Protein AF-0000000074027825 (afdb_homodimer)

Structure (mmCIF, N/CA/C/O backbone):
data_AF-0000000074027825-model_v1
#
loop_
_entity.id
_entity.type
_entity.pdbx_description
1 polymer 'Predicted permease'
#
loop_
_atom_site.group_PDB
_atom_site.id
_atom_site.type_symbol
_atom_site.label_atom_id
_atom_site.label_alt_id
_atom_site.label_comp_id
_atom_site.label_asym_id
_atom_site.label_entity_id
_atom_site.label_seq_id
_atom_site.pdbx_PDB_ins_code
_atom_site.Cartn_x
_atom_site.Cartn_y
_atom_site.Cartn_z
_atom_site.occupancy
_atom_site.B_iso_or_equiv
_atom_site.auth_seq_id
_atom_site.auth_comp_id
_atom_site.auth_asym_id
_atom_site.auth_atom_id
_atom_site.pdbx_PDB_model_num
ATOM 1 N N . MET A 1 1 ? -21.594 -26.938 -37.594 1 30.45 1 MET A N 1
ATOM 2 C CA . MET A 1 1 ? -21.156 -25.562 -37.438 1 30.45 1 MET A CA 1
ATOM 3 C C . MET A 1 1 ? -21.75 -24.938 -36.156 1 30.45 1 MET A C 1
ATOM 5 O O . MET A 1 1 ? -22.922 -24.562 -36.156 1 30.45 1 MET A O 1
ATOM 9 N N . LYS A 1 2 ? -21.562 -25.531 -35.031 1 37.97 2 LYS A N 1
ATOM 10 C CA . LYS A 1 2 ? -22.125 -25.109 -33.75 1 37.97 2 LYS A CA 1
ATOM 11 C C . LYS A 1 2 ? -21.75 -23.672 -33.438 1 37.97 2 LYS A C 1
ATOM 13 O O . LYS A 1 2 ? -20.578 -23.297 -33.5 1 37.97 2 LYS A O 1
ATOM 18 N N . ASN A 1 3 ? -22.656 -22.719 -33.719 1 33.12 3 ASN A N 1
ATOM 19 C CA . ASN A 1 3 ? -22.609 -21.281 -33.406 1 33.12 3 ASN A CA 1
ATOM 20 C C . ASN A 1 3 ? -22.188 -21.031 -31.969 1 33.12 3 ASN A C 1
ATOM 22 O O . ASN A 1 3 ? -22.875 -21.438 -31.031 1 33.12 3 ASN A O 1
ATOM 26 N N . PHE A 1 4 ? -20.922 -21.078 -31.656 1 35.31 4 PHE A N 1
ATOM 27 C CA . PHE A 1 4 ? -20.359 -20.578 -30.406 1 35.31 4 PHE A CA 1
ATOM 28 C C . PHE A 1 4 ? -20.875 -19.172 -30.109 1 35.31 4 PHE A C 1
ATOM 30 O O . PHE A 1 4 ? -20.312 -18.188 -30.609 1 35.31 4 PHE A O 1
ATOM 37 N N . SER A 1 5 ? -22.188 -18.969 -30.125 1 35.56 5 SER A N 1
ATOM 38 C CA . SER A 1 5 ? -22.688 -17.672 -29.688 1 35.56 5 SER A CA 1
ATOM 39 C C . SER A 1 5 ? -22.062 -17.25 -28.359 1 35.56 5 SER A C 1
ATOM 41 O O . SER A 1 5 ? -22.203 -17.969 -27.359 1 35.56 5 SER A O 1
ATOM 43 N N . ALA A 1 6 ? -20.938 -16.688 -28.391 1 43.72 6 ALA A N 1
ATOM 44 C CA . ALA A 1 6 ? -20.438 -15.969 -27.219 1 43.72 6 ALA A CA 1
ATOM 45 C C . ALA A 1 6 ? -21.578 -15.289 -26.453 1 43.72 6 ALA A C 1
ATOM 47 O O . ALA A 1 6 ? -22.234 -14.391 -26.984 1 43.72 6 ALA A O 1
ATOM 48 N N . LYS A 1 7 ? -22.266 -16 -25.688 1 43.69 7 LYS A N 1
ATOM 49 C CA . LYS A 1 7 ? -23.359 -15.438 -24.906 1 43.69 7 LYS A CA 1
ATOM 50 C C . LYS A 1 7 ? -22.938 -14.125 -24.25 1 43.69 7 LYS A C 1
ATOM 52 O O . LYS A 1 7 ? -21.922 -14.062 -23.547 1 43.69 7 LYS A O 1
ATOM 57 N N . ASN A 1 8 ? -23.25 -12.875 -24.75 1 43.72 8 ASN A N 1
ATOM 58 C CA . ASN A 1 8 ? -23.172 -11.547 -24.156 1 43.72 8 ASN A CA 1
ATOM 59 C C . ASN A 1 8 ? -23.484 -11.586 -22.656 1 43.72 8 ASN A C 1
ATOM 61 O O . ASN A 1 8 ? -24.516 -12.133 -22.25 1 43.72 8 ASN A O 1
ATOM 65 N N . PRO A 1 9 ? -22.484 -11.508 -21.891 1 47.97 9 PRO A N 1
ATOM 66 C CA . PRO A 1 9 ? -22.891 -11.523 -20.484 1 47.97 9 PRO A CA 1
ATOM 67 C C . PRO A 1 9 ? -24.172 -10.727 -20.219 1 47.97 9 PRO A C 1
ATOM 69 O O . PRO A 1 9 ? -24.391 -9.688 -20.859 1 47.97 9 PRO A O 1
ATOM 72 N N . SER A 1 10 ? -25.156 -11.305 -19.734 1 51.44 10 SER A N 1
ATOM 73 C CA . SER A 1 10 ? -26.406 -10.641 -19.391 1 51.44 10 SER A CA 1
ATOM 74 C C . SER A 1 10 ? -26.141 -9.375 -18.578 1 51.44 10 SER A C 1
ATOM 76 O O . SER A 1 10 ? -25.125 -9.273 -17.891 1 51.44 10 SER A O 1
ATOM 78 N N . MET A 1 11 ? -26.812 -8.234 -18.906 1 52.5 11 MET A N 1
ATOM 79 C CA . MET A 1 11 ? -26.781 -6.953 -18.219 1 52.5 11 MET A CA 1
ATOM 80 C C . MET A 1 11 ? -26.703 -7.156 -16.703 1 52.5 11 MET A C 1
ATOM 82 O O . MET A 1 11 ? -26 -6.414 -16 1 52.5 11 MET A O 1
ATOM 86 N N . LYS A 1 12 ? -27.391 -8.141 -16.219 1 55.06 12 LYS A N 1
ATOM 87 C CA . LYS A 1 12 ? -27.406 -8.453 -14.797 1 55.06 12 LYS A CA 1
ATOM 88 C C . LYS A 1 12 ? -26.016 -8.891 -14.32 1 55.06 12 LYS A C 1
ATOM 90 O O . LYS A 1 12 ? -25.578 -8.492 -13.234 1 55.06 12 LYS A O 1
ATOM 95 N N . THR A 1 13 ? -25.422 -9.68 -15.07 1 52.44 13 THR A N 1
ATOM 96 C CA . THR A 1 13 ? -24.078 -10.133 -14.711 1 52.44 13 THR A CA 1
ATOM 97 C C . THR A 1 13 ? -23.078 -8.984 -14.766 1 52.44 13 THR A C 1
ATOM 99 O O . THR A 1 13 ? -22.172 -8.891 -13.93 1 52.44 13 THR A O 1
ATOM 102 N N . LEU A 1 14 ? -23.234 -8.195 -15.773 1 51.75 14 LEU A N 1
ATOM 103 C CA . LEU A 1 14 ? -22.375 -7.023 -15.883 1 51.75 14 LEU A CA 1
ATOM 104 C C . LEU A 1 14 ? -22.594 -6.082 -14.703 1 51.75 14 LEU A C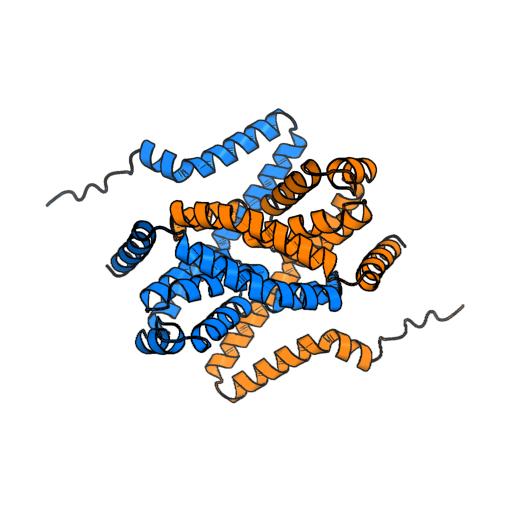 1
ATOM 106 O O . LEU A 1 14 ? -21.641 -5.539 -14.148 1 51.75 14 LEU A O 1
ATOM 110 N N . LEU A 1 15 ? -23.891 -5.887 -14.406 1 53.47 15 LEU A N 1
ATOM 111 C CA . LEU A 1 15 ? -24.234 -5.027 -13.273 1 53.47 15 LEU A CA 1
ATOM 112 C C . LEU A 1 15 ? -23.641 -5.582 -11.984 1 53.47 15 LEU A C 1
ATOM 114 O O . LEU A 1 15 ? -23.156 -4.82 -11.141 1 53.47 15 LEU A O 1
ATOM 118 N N . LYS A 1 16 ? -23.766 -6.789 -11.883 1 55.84 16 LYS A N 1
ATOM 119 C CA . LYS A 1 16 ? -23.172 -7.406 -10.695 1 55.84 16 LYS A CA 1
ATOM 120 C C . LYS A 1 16 ? -21.656 -7.258 -10.695 1 55.84 16 LYS A C 1
ATOM 122 O O . LYS A 1 16 ? -21.062 -7 -9.648 1 55.84 16 LYS A O 1
ATOM 127 N N . ARG A 1 17 ? -21.266 -7.422 -11.906 1 55.56 17 ARG A N 1
ATOM 128 C CA . ARG A 1 17 ? -19.812 -7.355 -12.031 1 55.56 17 ARG A CA 1
ATOM 129 C C . ARG A 1 17 ? -19.297 -5.941 -11.789 1 55.56 17 ARG A C 1
ATOM 131 O O . ARG A 1 17 ? -18.219 -5.754 -11.227 1 55.56 17 ARG A O 1
ATOM 138 N N . TYR A 1 18 ? -20.203 -4.992 -12.195 1 55.25 18 TYR A N 1
ATOM 139 C CA . TYR A 1 18 ? -19.766 -3.607 -12.117 1 55.25 18 TYR A CA 1
ATOM 140 C C . TYR A 1 18 ? -20.5 -2.854 -11.023 1 55.25 18 TYR A C 1
ATOM 142 O O . TYR A 1 18 ? -20.578 -1.622 -11.039 1 55.25 18 TYR A O 1
ATOM 150 N N . ARG A 1 19 ? -21.203 -3.6 -10.203 1 58.47 19 ARG A N 1
ATOM 151 C CA . ARG A 1 19 ? -22 -2.973 -9.156 1 58.47 19 ARG A CA 1
ATOM 152 C C . ARG A 1 19 ? -21.172 -1.961 -8.367 1 58.47 19 ARG A C 1
ATOM 154 O O . ARG A 1 19 ? -21.641 -0.858 -8.078 1 58.47 19 ARG A O 1
ATOM 161 N N . PHE A 1 20 ? -20.078 -2.381 -8.023 1 54.5 20 PHE A N 1
ATOM 162 C CA . PHE A 1 20 ? -19.234 -1.49 -7.23 1 54.5 20 PHE A CA 1
ATOM 163 C C . PHE A 1 20 ? -18.875 -0.243 -8.023 1 54.5 20 PHE A C 1
ATOM 165 O O . PHE A 1 20 ? -18.875 0.866 -7.488 1 54.5 20 PHE A O 1
ATOM 172 N N . PHE A 1 21 ? -18.562 -0.518 -9.258 1 58.16 21 PHE A N 1
ATOM 173 C CA . PHE A 1 21 ? -18.281 0.608 -10.133 1 58.16 21 PHE A CA 1
ATOM 174 C C . PHE A 1 21 ? -19.469 1.541 -10.227 1 58.16 21 PHE A C 1
ATOM 176 O O . PHE A 1 21 ? -19.328 2.762 -10.148 1 58.16 21 PHE A O 1
ATOM 183 N N . THR A 1 22 ? -20.578 0.906 -10.281 1 62.53 22 THR A N 1
ATOM 184 C CA . THR A 1 22 ? -21.797 1.69 -10.383 1 62.53 22 THR A CA 1
ATOM 185 C C . THR A 1 22 ? -22.031 2.494 -9.102 1 62.53 22 THR A C 1
ATOM 187 O O . THR A 1 22 ? -22.406 3.668 -9.164 1 62.53 22 THR A O 1
ATOM 190 N N . ILE A 1 23 ? -21.766 1.866 -7.992 1 63.19 23 ILE A N 1
ATOM 191 C CA . ILE A 1 23 ? -21.969 2.531 -6.711 1 63.19 23 ILE A CA 1
ATOM 192 C C . ILE A 1 23 ? -21.047 3.746 -6.605 1 63.19 23 ILE A C 1
ATOM 194 O O . ILE A 1 23 ? -21.469 4.82 -6.168 1 63.19 23 ILE A O 1
ATOM 198 N N . THR A 1 24 ? -19.797 3.557 -7.012 1 63.34 24 THR A N 1
ATOM 199 C CA . THR A 1 24 ? -18.844 4.664 -6.973 1 63.34 24 THR A CA 1
ATOM 200 C C . THR A 1 24 ? -19.312 5.801 -7.879 1 63.34 24 THR A C 1
ATOM 202 O O . THR A 1 24 ? -19.219 6.973 -7.508 1 63.34 24 THR A O 1
ATOM 205 N N . LEU A 1 25 ? -19.844 5.367 -8.953 1 66.62 25 LEU A N 1
ATOM 206 C CA . LEU A 1 25 ? -20.344 6.371 -9.891 1 66.62 25 LEU A CA 1
ATOM 207 C C . LEU A 1 25 ? -21.531 7.129 -9.297 1 66.62 25 LEU A C 1
ATOM 209 O O . LEU A 1 25 ? -21.625 8.352 -9.438 1 66.62 25 LEU A O 1
ATOM 213 N N . VAL A 1 26 ? -22.359 6.398 -8.602 1 70.31 26 VAL A N 1
ATOM 214 C CA . VAL A 1 26 ? -23.516 7.012 -7.969 1 70.31 26 VAL A CA 1
ATOM 215 C C . VAL A 1 26 ? -23.062 7.945 -6.848 1 70.31 26 VAL A C 1
ATOM 217 O O . VAL A 1 26 ? -23.562 9.07 -6.727 1 70.31 26 VAL A O 1
ATOM 220 N N . ALA A 1 27 ? -22.188 7.461 -6.051 1 69.44 27 ALA A N 1
ATOM 221 C CA . ALA A 1 27 ? -21.688 8.281 -4.957 1 69.44 27 ALA A CA 1
ATOM 222 C C . ALA A 1 27 ? -21.031 9.555 -5.48 1 69.44 27 ALA A C 1
ATOM 224 O O . ALA A 1 27 ? -21.234 10.633 -4.922 1 69.44 27 ALA A O 1
ATOM 225 N N . LEU A 1 28 ? -20.312 9.391 -6.547 1 70.62 28 LEU A N 1
ATOM 226 C CA . LEU A 1 28 ? -19.703 10.547 -7.184 1 70.62 28 LEU A CA 1
ATOM 227 C C . LEU A 1 28 ? -20.781 11.5 -7.711 1 70.62 28 LEU A C 1
ATOM 229 O O . LEU A 1 28 ? -20.625 12.727 -7.605 1 70.62 28 LEU A O 1
ATOM 233 N N . GLY A 1 29 ? -21.734 10.922 -8.281 1 73 29 GLY A N 1
ATOM 234 C CA . GLY A 1 29 ? -22.844 11.727 -8.75 1 73 29 GLY A CA 1
ATOM 235 C C . GLY A 1 29 ? -23.531 12.508 -7.645 1 73 29 GLY A C 1
ATOM 236 O O . GLY A 1 29 ? -23.812 13.695 -7.789 1 73 29 GLY A O 1
ATOM 237 N N . ILE A 1 30 ? -23.766 11.859 -6.551 1 73.69 30 ILE A N 1
ATOM 238 C CA . ILE A 1 30 ? -24.406 12.492 -5.398 1 73.69 30 ILE A CA 1
ATOM 239 C C . ILE A 1 30 ? -23.516 13.617 -4.871 1 73.69 30 ILE A C 1
ATOM 241 O O . ILE A 1 30 ? -24 14.719 -4.594 1 73.69 30 ILE A O 1
ATOM 245 N N . LEU A 1 31 ? -22.281 13.344 -4.762 1 67.12 31 LEU A N 1
ATOM 246 C CA . LEU A 1 31 ? -21.344 14.344 -4.277 1 67.12 31 LEU A CA 1
ATOM 247 C C . LEU A 1 31 ? -21.328 15.562 -5.195 1 67.12 31 LEU A C 1
ATOM 249 O O . LEU A 1 31 ? -21.281 16.703 -4.723 1 67.12 31 LEU A O 1
ATOM 253 N N . THR A 1 32 ? -21.375 15.266 -6.426 1 72.12 32 THR A N 1
ATOM 254 C CA . THR A 1 32 ? -21.359 16.344 -7.402 1 72.12 32 THR A CA 1
ATOM 255 C C . THR A 1 32 ? -22.656 17.156 -7.332 1 72.12 32 THR A C 1
ATOM 257 O O . THR A 1 32 ? -22.625 18.375 -7.5 1 72.12 32 THR A O 1
ATOM 260 N N . ALA A 1 33 ? -23.719 16.453 -7.023 1 75.81 33 ALA A N 1
ATOM 261 C CA . ALA A 1 33 ? -25 17.125 -6.914 1 75.81 33 ALA A CA 1
ATOM 262 C C . ALA A 1 33 ? -25.047 18.016 -5.668 1 75.81 33 ALA A C 1
ATOM 264 O O . ALA A 1 33 ? -25.688 19.062 -5.672 1 75.81 33 ALA A O 1
ATOM 265 N N . ILE A 1 34 ? -24.469 17.656 -4.652 1 73.88 34 ILE A N 1
ATOM 266 C CA . ILE A 1 34 ? -24.484 18.391 -3.391 1 73.88 34 ILE A CA 1
ATOM 267 C C . ILE A 1 34 ? -23.469 19.531 -3.449 1 73.88 34 ILE A C 1
ATOM 269 O O . ILE A 1 34 ? -23.766 20.656 -3.068 1 73.88 34 ILE A O 1
ATOM 273 N N . ASP A 1 35 ? -22.203 19.203 -3.883 1 74.94 35 ASP A N 1
ATOM 274 C CA . ASP A 1 35 ? -21.125 20.172 -4.035 1 74.94 35 ASP A CA 1
ATOM 275 C C . ASP A 1 35 ? -20.391 19.969 -5.363 1 74.94 35 ASP A C 1
ATOM 277 O O . ASP A 1 35 ? -19.547 19.078 -5.484 1 74.94 35 ASP A O 1
ATOM 281 N N . GLN A 1 36 ? -20.766 20.797 -6.297 1 80.06 36 GLN A N 1
ATOM 282 C CA . GLN A 1 36 ? -20.281 20.641 -7.66 1 80.06 36 GLN A CA 1
ATOM 283 C C . GLN A 1 36 ? -18.75 20.734 -7.703 1 80.06 36 GLN A C 1
ATOM 285 O O . GLN A 1 36 ? -18.109 19.984 -8.438 1 80.06 36 GLN A O 1
ATOM 290 N N . LYS A 1 37 ? -18.297 21.609 -6.957 1 75.56 37 LYS A N 1
ATOM 291 C CA . LYS A 1 37 ? -16.844 21.781 -6.957 1 75.56 37 LYS A CA 1
ATOM 292 C C . LYS A 1 37 ? -16.156 20.547 -6.402 1 75.56 37 LYS A C 1
ATOM 294 O O . LYS A 1 37 ? -15.219 20.031 -7.02 1 75.56 37 LYS A O 1
ATOM 299 N N . LEU A 1 38 ? -16.656 20.047 -5.312 1 69.06 38 LEU A N 1
ATOM 300 C CA . LEU A 1 38 ? -16.109 18.844 -4.703 1 69.06 38 LEU A CA 1
ATOM 301 C C . LEU A 1 38 ? -16.297 17.625 -5.609 1 69.06 38 LEU A C 1
ATOM 303 O O . LEU A 1 38 ? -15.414 16.766 -5.695 1 69.06 38 LEU A O 1
ATOM 307 N N . GLY A 1 39 ? -17.359 17.625 -6.219 1 69.5 39 GLY A N 1
ATOM 308 C CA . GLY A 1 39 ? -17.656 16.531 -7.129 1 69.5 39 GLY A CA 1
ATOM 309 C C . GLY A 1 39 ? -16.719 16.469 -8.312 1 69.5 39 GLY A C 1
ATOM 310 O O . GLY A 1 39 ? -16.219 15.383 -8.656 1 69.5 39 GLY A O 1
ATOM 311 N N . ILE A 1 40 ? -16.484 17.547 -8.898 1 74.25 40 ILE A N 1
ATOM 312 C CA . ILE A 1 40 ? -15.625 17.609 -10.07 1 74.25 40 ILE A CA 1
ATOM 313 C C . ILE A 1 40 ? -14.203 17.203 -9.688 1 74.25 40 ILE A C 1
ATOM 315 O O . ILE A 1 40 ? -13.539 16.484 -10.43 1 74.25 40 ILE A O 1
ATOM 319 N N . GLU A 1 41 ? -13.867 17.594 -8.562 1 71.94 41 GLU A N 1
ATOM 320 C CA . GLU A 1 41 ? -12.547 17.203 -8.07 1 71.94 41 GLU A CA 1
ATOM 321 C C . GLU A 1 41 ? -12.461 15.703 -7.828 1 71.94 41 GLU A C 1
ATOM 323 O O . GLU A 1 41 ? -11.453 15.07 -8.164 1 71.94 41 GLU A O 1
ATOM 328 N N . ALA A 1 42 ? -13.531 15.234 -7.254 1 71.06 42 ALA A N 1
ATOM 329 C CA . ALA A 1 42 ? -13.586 13.797 -6.98 1 71.06 42 ALA A CA 1
ATOM 330 C C . ALA A 1 42 ? -13.562 12.992 -8.281 1 71.06 42 ALA A C 1
ATOM 332 O O . ALA A 1 42 ? -12.883 11.969 -8.367 1 71.06 42 ALA A O 1
ATOM 333 N N . ILE A 1 43 ? -14.219 13.461 -9.25 1 72.5 43 ILE A N 1
ATOM 334 C CA . ILE A 1 43 ? -14.242 12.82 -10.562 1 72.5 43 ILE A CA 1
ATOM 335 C C . ILE A 1 43 ? -12.844 12.844 -11.172 1 72.5 43 ILE A C 1
ATOM 337 O O . ILE A 1 43 ? -12.406 11.867 -11.789 1 72.5 43 ILE A O 1
ATOM 341 N N . GLY A 1 44 ? -12.195 13.883 -11.008 1 72 44 GLY A N 1
ATOM 342 C CA . GLY A 1 44 ? -10.828 13.992 -11.492 1 72 44 GLY A CA 1
ATOM 343 C C . GLY A 1 44 ? -9.891 13 -10.844 1 72 44 GLY A C 1
ATOM 344 O O . GLY A 1 44 ? -9.078 12.367 -11.523 1 72 44 GLY A O 1
ATOM 345 N N . VAL A 1 45 ? -10.117 12.805 -9.594 1 68.56 45 VAL A N 1
ATOM 346 C CA . VAL A 1 45 ? -9.281 11.875 -8.844 1 68.56 45 VAL A CA 1
ATOM 347 C C . VAL A 1 45 ? -9.555 10.445 -9.305 1 68.56 45 VAL A C 1
ATOM 349 O O . VAL A 1 45 ? -8.617 9.672 -9.547 1 68.56 45 VAL A O 1
ATOM 352 N N . VAL A 1 46 ? -10.797 10.188 -9.422 1 69.12 46 VAL A N 1
ATOM 353 C CA . VAL A 1 46 ? -11.188 8.859 -9.875 1 69.12 46 VAL A CA 1
ATOM 354 C C . VAL A 1 46 ? -10.68 8.617 -11.297 1 69.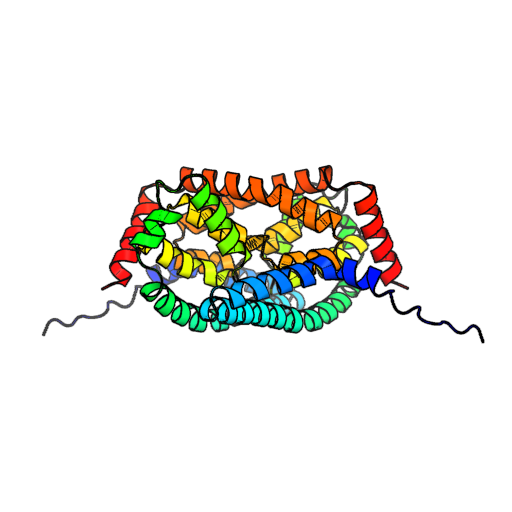12 46 VAL A C 1
ATOM 356 O O . VAL A 1 46 ? -10.148 7.551 -11.594 1 69.12 46 VAL A O 1
ATOM 359 N N . GLY A 1 47 ? -10.852 9.578 -12.086 1 70.81 47 GLY A N 1
ATOM 360 C CA . GLY A 1 47 ? -10.367 9.484 -13.453 1 70.81 47 GLY A CA 1
ATOM 361 C C . GLY A 1 47 ? -8.867 9.273 -13.539 1 70.81 47 GLY A C 1
ATOM 362 O O . GLY A 1 47 ? -8.391 8.445 -14.328 1 70.81 47 GLY A O 1
ATOM 363 N N . PHE A 1 48 ? -8.188 10.023 -12.758 1 71.31 48 PHE A N 1
ATOM 364 C CA . PHE A 1 48 ? -6.734 9.883 -12.711 1 71.31 48 PHE A CA 1
ATOM 365 C C . PHE A 1 48 ? -6.344 8.477 -12.266 1 71.31 48 PHE A C 1
ATOM 367 O O . PHE A 1 48 ? -5.449 7.863 -12.852 1 71.31 48 PHE A O 1
ATOM 374 N N . SER A 1 49 ? -7.023 7.98 -11.25 1 71.44 49 SER A N 1
ATOM 375 C CA . SER A 1 49 ? -6.715 6.648 -10.742 1 71.44 49 SER A CA 1
ATOM 376 C C . SER A 1 49 ? -6.996 5.574 -11.789 1 71.44 49 SER A C 1
ATOM 378 O O . SER A 1 49 ? -6.227 4.621 -11.93 1 71.44 49 SER A O 1
ATOM 380 N N . PHE A 1 50 ? -7.996 5.793 -12.523 1 72.94 50 PHE A N 1
ATOM 381 C CA . PHE A 1 50 ? -8.336 4.828 -13.57 1 72.94 50 PHE A CA 1
ATOM 382 C C . PHE A 1 50 ? -7.316 4.871 -14.695 1 72.94 50 PHE A C 1
ATOM 384 O O . PHE A 1 50 ? -6.953 3.83 -15.25 1 72.94 50 PHE A O 1
ATOM 391 N N . ARG A 1 51 ? -6.965 6.051 -14.953 1 68.94 51 ARG A N 1
ATOM 392 C CA . ARG A 1 51 ? -5.945 6.191 -15.984 1 68.94 51 ARG A CA 1
ATOM 393 C C . ARG A 1 51 ? -4.637 5.531 -15.555 1 68.94 51 ARG A C 1
ATOM 395 O O . ARG A 1 51 ? -3.979 4.867 -16.359 1 68.94 51 ARG A O 1
ATOM 402 N N . GLU A 1 52 ? -4.336 5.703 -14.328 1 68.88 52 GLU A N 1
ATOM 403 C CA . GLU A 1 52 ? -3.152 5.047 -13.773 1 68.88 52 GLU A CA 1
ATOM 404 C C . GLU A 1 52 ? -3.256 3.531 -13.898 1 68.88 52 GLU A C 1
ATOM 406 O O . GLU A 1 52 ? -2.295 2.867 -14.289 1 68.88 52 GLU A O 1
ATOM 411 N N . MET A 1 53 ? -4.379 3.037 -13.594 1 71.44 53 MET A N 1
ATOM 412 C CA . MET A 1 53 ? -4.613 1.598 -13.68 1 71.44 53 MET A CA 1
ATOM 413 C C . MET A 1 53 ? -4.5 1.112 -15.117 1 71.44 53 MET A C 1
ATOM 415 O O . MET A 1 53 ? -3.818 0.123 -15.391 1 71.44 53 MET A O 1
ATOM 419 N N . ALA A 1 54 ? -5.113 1.805 -15.969 1 71 54 ALA A N 1
ATOM 420 C CA . ALA A 1 54 ? -5.16 1.409 -17.375 1 71 54 ALA A CA 1
ATOM 421 C C . ALA A 1 54 ? -3.764 1.407 -17.984 1 71 54 ALA A C 1
ATOM 423 O O . ALA A 1 54 ? -3.447 0.556 -18.828 1 71 54 ALA A O 1
ATOM 424 N N . MET A 1 55 ? -2.984 2.365 -17.578 1 66.81 55 MET A N 1
ATOM 425 C CA . MET A 1 55 ? -1.652 2.496 -18.156 1 66.81 55 MET A CA 1
ATOM 426 C C . MET A 1 55 ? -0.711 1.429 -17.609 1 66.81 55 MET A C 1
ATOM 428 O O . MET A 1 55 ? 0.261 1.054 -18.266 1 66.81 55 MET A O 1
ATOM 432 N N . VAL A 1 56 ? -1.017 0.975 -16.5 1 67.62 56 VAL A N 1
ATOM 433 C CA . VAL A 1 56 ? -0.125 0.028 -15.844 1 67.62 56 VAL A CA 1
ATOM 434 C C . VAL A 1 56 ? -0.481 -1.396 -16.266 1 67.62 56 VAL A C 1
ATOM 436 O O . VAL A 1 56 ? 0.394 -2.26 -16.344 1 67.62 56 VAL A O 1
ATOM 439 N N . ILE A 1 57 ? -1.704 -1.677 -16.641 1 67.44 57 ILE A N 1
ATOM 440 C CA . ILE A 1 57 ? -2.221 -3.025 -16.844 1 67.44 57 ILE A CA 1
ATOM 441 C C . ILE A 1 57 ? -1.547 -3.654 -18.062 1 67.44 57 ILE A C 1
ATOM 443 O O . ILE A 1 57 ? -1.037 -4.773 -17.984 1 67.44 57 ILE A O 1
ATOM 447 N N . PRO A 1 58 ? -1.393 -2.943 -19.125 1 66.69 58 PRO A N 1
ATOM 448 C CA . PRO A 1 58 ? -0.796 -3.592 -20.297 1 66.69 58 PRO A CA 1
ATOM 449 C C . PRO A 1 58 ? 0.648 -4.023 -20.062 1 66.69 58 PRO A C 1
ATOM 451 O O . PRO A 1 58 ? 0.999 -5.18 -20.312 1 66.69 58 PRO A O 1
ATOM 454 N N . PRO A 1 59 ? 1.528 -3.176 -19.609 1 67.62 59 PRO A N 1
ATOM 455 C CA . PRO A 1 59 ? 2.895 -3.623 -19.328 1 67.62 59 PRO A CA 1
ATOM 456 C C . PRO A 1 59 ? 2.941 -4.781 -18.328 1 67.62 59 PRO A C 1
ATOM 458 O O . PRO A 1 59 ? 3.805 -5.656 -18.438 1 67.62 59 PRO A O 1
ATOM 461 N N . VAL A 1 60 ? 2.062 -4.801 -17.438 1 66.62 60 VAL A N 1
ATOM 462 C CA . VAL A 1 60 ? 2.014 -5.844 -16.422 1 66.62 60 VAL A CA 1
ATOM 463 C C . VAL A 1 60 ? 1.684 -7.184 -17.062 1 66.62 60 VAL A C 1
ATOM 465 O O . VAL A 1 60 ? 2.271 -8.211 -16.719 1 66.62 60 VAL A O 1
ATOM 468 N N . PHE A 1 61 ? 0.848 -7.105 -18.016 1 67.19 61 PHE A N 1
ATOM 469 C CA . PHE A 1 61 ? 0.456 -8.352 -18.656 1 67.19 61 PHE A CA 1
ATOM 470 C C . PHE A 1 61 ? 1.595 -8.906 -19.5 1 67.19 61 PHE A C 1
ATOM 472 O O . PHE A 1 61 ? 1.773 -10.125 -19.594 1 67.19 61 PHE A O 1
ATOM 479 N N . ILE A 1 62 ? 2.297 -8.008 -20.094 1 68.75 62 ILE A N 1
ATOM 480 C CA . ILE A 1 62 ? 3.473 -8.445 -20.844 1 68.75 62 ILE A CA 1
ATOM 481 C C . ILE A 1 62 ? 4.473 -9.094 -19.875 1 68.75 62 ILE A C 1
ATOM 483 O O . ILE A 1 62 ? 5.023 -10.156 -20.172 1 68.75 62 ILE A O 1
ATOM 487 N N . LEU A 1 63 ? 4.629 -8.562 -18.75 1 68.69 63 LEU A N 1
ATOM 488 C CA . LEU A 1 63 ? 5.543 -9.078 -17.75 1 68.69 63 LEU A CA 1
ATOM 489 C C . LEU A 1 63 ? 5.055 -10.422 -17.203 1 68.69 63 LEU A C 1
ATOM 491 O O . LEU A 1 63 ? 5.863 -11.312 -16.938 1 68.69 63 LEU A O 1
ATOM 495 N N . LEU A 1 64 ? 3.777 -10.531 -17.234 1 69.62 64 LEU A N 1
ATOM 496 C CA . LEU A 1 64 ? 3.207 -11.789 -16.766 1 69.62 64 LEU A CA 1
ATOM 497 C C . LEU A 1 64 ? 3.592 -12.945 -17.688 1 69.62 64 LEU A C 1
ATOM 499 O O . LEU A 1 64 ? 3.908 -14.039 -17.219 1 69.62 64 LEU A O 1
ATOM 503 N N . GLY A 1 65 ? 3.455 -12.586 -18.938 1 68 65 GLY A N 1
ATOM 504 C CA . GLY A 1 65 ? 3.867 -13.602 -19.891 1 68 65 GLY A CA 1
ATOM 505 C C . GLY A 1 65 ? 5.316 -14.023 -19.719 1 68 65 GLY A C 1
ATOM 506 O O . GLY A 1 65 ? 5.625 -15.219 -19.719 1 68 65 GLY A O 1
ATOM 507 N N . LEU A 1 66 ? 6.098 -13.094 -19.469 1 71.69 66 LEU A N 1
ATOM 508 C CA . LEU A 1 66 ? 7.52 -13.352 -19.281 1 71.69 66 LEU A CA 1
ATOM 509 C C . LEU A 1 66 ? 7.781 -14.094 -17.984 1 71.69 66 LEU A C 1
ATOM 511 O O . LEU A 1 66 ? 8.594 -15.023 -17.938 1 71.69 66 LEU A O 1
ATOM 515 N N . LEU A 1 67 ? 7.105 -13.75 -16.953 1 77.62 67 LEU A N 1
ATOM 516 C CA . LEU A 1 67 ? 7.262 -14.406 -15.664 1 77.62 67 LEU A CA 1
ATOM 517 C C . LEU A 1 67 ? 6.84 -15.875 -15.742 1 77.62 67 LEU A C 1
ATOM 519 O O . LEU A 1 67 ? 7.504 -16.734 -15.172 1 77.62 67 LEU A O 1
ATOM 523 N N . ASP A 1 68 ? 5.816 -16.062 -16.516 1 79.62 68 ASP A N 1
ATOM 524 C CA . ASP A 1 68 ? 5.293 -17.406 -16.641 1 79.62 68 ASP A CA 1
ATOM 525 C C . ASP A 1 68 ? 6.32 -18.344 -17.281 1 79.62 68 ASP A C 1
ATOM 527 O O . ASP A 1 68 ? 6.469 -19.5 -16.859 1 79.62 68 ASP A O 1
ATOM 531 N N . VAL A 1 69 ? 7.051 -17.781 -18.141 1 76.56 69 VAL A N 1
ATOM 532 C CA . VAL A 1 69 ? 8.023 -18.578 -18.875 1 76.56 69 VAL A CA 1
ATOM 533 C C . VAL A 1 69 ? 9.344 -18.625 -18.109 1 76.56 69 VAL A C 1
ATOM 535 O O . VAL A 1 69 ? 10.023 -19.656 -18.094 1 76.56 69 VAL A O 1
ATOM 538 N N . TRP A 1 70 ? 9.672 -17.562 -17.422 1 80 70 TRP A N 1
ATOM 539 C CA . TRP A 1 70 ? 11 -17.406 -16.844 1 80 70 TRP A CA 1
ATOM 540 C C . TRP A 1 70 ? 11.086 -18.094 -15.484 1 80 70 TRP A C 1
ATOM 542 O O . TRP A 1 70 ? 12.172 -18.422 -15.016 1 80 70 TRP A O 1
ATOM 552 N N . VAL A 1 71 ? 9.938 -18.312 -14.844 1 85.06 71 VAL A N 1
ATOM 553 C CA . VAL A 1 71 ? 9.953 -18.922 -13.516 1 85.06 71 VAL A CA 1
ATOM 554 C C . VAL A 1 71 ? 9.492 -20.375 -13.602 1 85.06 71 VAL A C 1
ATOM 556 O O . VAL A 1 71 ? 8.297 -20.641 -13.758 1 85.06 71 VAL A O 1
ATOM 559 N N . PRO A 1 72 ? 10.445 -21.219 -13.484 1 90.31 72 PRO A N 1
ATOM 560 C CA . PRO A 1 72 ? 10.047 -22.641 -13.508 1 90.31 72 PRO A CA 1
ATOM 561 C C . PRO A 1 72 ? 9.227 -23.031 -12.289 1 90.31 72 PRO A C 1
ATOM 563 O O . PRO A 1 72 ? 9.5 -22.578 -11.18 1 90.31 72 PRO A O 1
ATOM 566 N N . LYS A 1 73 ? 8.312 -23.906 -12.523 1 93.12 73 LYS A N 1
ATOM 567 C CA . LYS A 1 73 ? 7.445 -24.406 -11.461 1 93.12 73 LYS A CA 1
ATOM 568 C C . LYS A 1 73 ? 8.258 -25.062 -10.344 1 93.12 73 LYS A C 1
ATOM 570 O O . LYS A 1 73 ? 7.98 -24.844 -9.156 1 93.12 73 LYS A O 1
ATOM 575 N N . GLU A 1 74 ? 9.273 -25.766 -10.695 1 95.06 74 GLU A N 1
ATOM 576 C CA . GLU A 1 74 ? 10.102 -26.469 -9.711 1 95.06 74 GLU A CA 1
ATOM 577 C C . GLU A 1 74 ? 10.781 -25.484 -8.758 1 95.06 74 GLU A C 1
ATOM 579 O O . GLU A 1 74 ? 10.852 -25.734 -7.555 1 95.06 74 GLU A O 1
ATOM 584 N N . THR A 1 75 ? 11.242 -24.438 -9.289 1 93.5 75 THR A N 1
ATOM 585 C CA . THR A 1 75 ? 11.906 -23.406 -8.492 1 93.5 75 THR A CA 1
ATOM 586 C C . THR A 1 75 ? 10.914 -22.75 -7.535 1 93.5 75 THR A C 1
ATOM 588 O O . THR A 1 75 ? 11.219 -22.562 -6.355 1 93.5 75 THR A O 1
ATOM 591 N N . MET A 1 7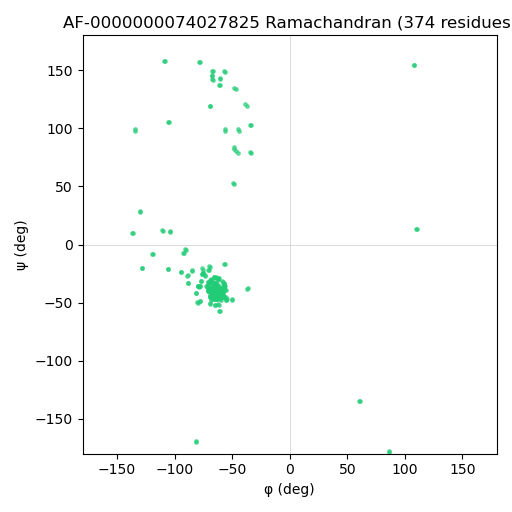6 ? 9.727 -22.438 -8.008 1 94.81 76 MET A N 1
ATOM 592 C CA . MET A 1 76 ? 8.695 -21.797 -7.188 1 94.81 76 MET A CA 1
ATOM 593 C C . MET A 1 76 ? 8.258 -22.719 -6.055 1 94.81 76 MET A C 1
ATOM 595 O O . MET A 1 76 ? 8.188 -22.297 -4.898 1 94.81 76 MET A O 1
ATOM 599 N N . VAL A 1 77 ? 8.102 -23.953 -6.379 1 95 77 VAL A N 1
ATOM 600 C CA . VAL A 1 77 ? 7.664 -24.922 -5.375 1 95 77 VAL A CA 1
ATOM 601 C C . VAL A 1 77 ? 8.75 -25.094 -4.312 1 95 77 VAL A C 1
ATOM 603 O O . VAL A 1 77 ? 8.445 -25.172 -3.119 1 95 77 VAL A O 1
ATOM 606 N N . ARG A 1 78 ? 9.977 -25.062 -4.746 1 95.81 78 ARG A N 1
ATOM 607 C CA . ARG A 1 78 ? 11.094 -25.266 -3.838 1 95.81 78 ARG A CA 1
ATOM 608 C C . ARG A 1 78 ? 11.266 -24.094 -2.889 1 95.81 78 ARG A C 1
ATOM 610 O O . ARG A 1 78 ? 11.469 -24.281 -1.687 1 95.81 78 ARG A O 1
ATOM 617 N N . TYR A 1 79 ? 11.086 -22.875 -3.365 1 95.94 79 TYR A N 1
ATOM 618 C CA . TYR A 1 79 ? 11.516 -21.703 -2.6 1 95.94 79 TYR A CA 1
ATOM 619 C C . TYR A 1 79 ? 10.32 -20.984 -1.987 1 95.94 79 TYR A C 1
ATOM 621 O O . TYR A 1 79 ? 10.461 -20.266 -0.999 1 95.94 79 TYR A O 1
ATOM 629 N N . MET A 1 80 ? 9.125 -21.219 -2.572 1 97.25 80 MET A N 1
ATOM 630 C CA . MET A 1 80 ? 7.969 -20.469 -2.074 1 97.25 80 MET A CA 1
ATOM 631 C C . MET A 1 80 ? 6.754 -21.391 -1.936 1 97.25 80 MET A C 1
ATOM 633 O O . MET A 1 80 ? 5.633 -20.906 -1.729 1 97.25 80 MET A O 1
ATOM 637 N N . GLY A 1 81 ? 6.973 -22.625 -2.07 1 97.25 81 GLY A N 1
ATOM 638 C CA . GLY A 1 81 ? 5.891 -23.594 -1.99 1 97.25 81 GLY A CA 1
ATOM 639 C C . GLY A 1 81 ? 5.508 -23.953 -0.565 1 97.25 81 GLY A C 1
ATOM 640 O O . GLY A 1 81 ? 5.91 -23.266 0.379 1 97.25 81 GLY A O 1
ATOM 641 N N . GLU A 1 82 ? 4.676 -24.984 -0.391 1 96.5 82 GLU A N 1
ATOM 642 C CA . GLU A 1 82 ? 4.086 -25.391 0.879 1 96.5 82 GLU A CA 1
ATOM 643 C C . GLU A 1 82 ? 5.16 -25.797 1.886 1 96.5 82 GLU A C 1
ATOM 645 O O . GLU A 1 82 ? 5.023 -25.531 3.084 1 96.5 82 GLU A O 1
ATOM 650 N N . ASP A 1 83 ? 6.238 -26.266 1.387 1 96.81 83 ASP A N 1
ATOM 651 C CA . ASP A 1 83 ? 7.258 -26.797 2.285 1 96.81 83 ASP A CA 1
ATOM 652 C C . ASP A 1 83 ? 8.43 -25.828 2.428 1 96.81 83 ASP A C 1
ATOM 654 O O . ASP A 1 83 ? 9.461 -26.172 3.002 1 96.81 83 ASP A O 1
ATOM 658 N N . SER A 1 84 ? 8.281 -24.656 1.971 1 96.69 84 SER A N 1
ATOM 659 C CA . SER A 1 84 ? 9.398 -23.719 1.923 1 96.69 84 SER A CA 1
ATOM 660 C C . SER A 1 84 ? 9.695 -23.141 3.303 1 96.69 84 SER A C 1
ATOM 662 O O . SER A 1 84 ? 10.797 -22.641 3.549 1 96.69 84 SER A O 1
ATOM 664 N N . GLY A 1 85 ? 8.742 -23.188 4.238 1 95.88 85 GLY A N 1
ATOM 665 C CA . GLY A 1 85 ? 8.961 -22.703 5.594 1 95.88 85 GLY A CA 1
ATOM 666 C C . GLY A 1 85 ? 9.32 -21.234 5.66 1 95.88 85 GLY A C 1
ATOM 667 O O . GLY A 1 85 ? 8.664 -20.406 5.035 1 95.88 85 GLY A O 1
ATOM 668 N N . ILE A 1 86 ? 10.328 -20.891 6.449 1 96.94 86 ILE A N 1
ATOM 669 C CA . ILE A 1 86 ? 10.727 -19.516 6.695 1 96.94 86 ILE A CA 1
ATOM 670 C C . ILE A 1 86 ? 11.367 -18.938 5.438 1 96.94 86 ILE A C 1
ATOM 672 O O . ILE A 1 86 ? 11.234 -17.734 5.164 1 96.94 86 ILE A O 1
ATOM 676 N N . LYS A 1 87 ? 12.016 -19.734 4.699 1 97.06 87 LYS A N 1
ATOM 677 C CA . LYS A 1 87 ? 12.641 -19.266 3.465 1 97.06 87 LYS A CA 1
ATOM 678 C C . LYS A 1 87 ? 11.609 -18.688 2.51 1 97.06 87 LYS A C 1
ATOM 680 O O . LYS A 1 87 ? 11.844 -17.641 1.898 1 97.06 87 LYS A O 1
ATOM 685 N N . GLY A 1 88 ? 10.453 -19.359 2.371 1 97.75 88 GLY A N 1
ATOM 686 C CA . GLY A 1 88 ? 9.383 -18.875 1.524 1 97.75 88 GLY A CA 1
ATOM 687 C C . GLY A 1 88 ? 8.82 -17.547 1.994 1 97.75 88 GLY A C 1
ATOM 688 O O . GLY A 1 88 ? 8.531 -16.656 1.182 1 97.75 88 GLY A O 1
ATOM 689 N N . ILE A 1 89 ? 8.766 -17.438 3.305 1 97.75 89 ILE A N 1
ATOM 690 C CA . ILE A 1 89 ? 8.242 -16.234 3.92 1 97.75 89 ILE A CA 1
ATOM 691 C C . ILE A 1 89 ? 9.172 -15.055 3.613 1 97.75 89 ILE A C 1
ATOM 693 O O . ILE A 1 89 ? 8.727 -14 3.152 1 97.75 89 ILE A O 1
ATOM 697 N N . VAL A 1 90 ? 10.438 -15.258 3.795 1 97.38 90 VAL A N 1
ATOM 698 C CA . VAL A 1 90 ? 11.445 -14.219 3.6 1 97.38 90 VAL A CA 1
ATOM 699 C C . VAL A 1 90 ? 11.508 -13.836 2.121 1 97.38 90 VAL A C 1
ATOM 701 O O . VAL A 1 90 ? 11.539 -12.648 1.78 1 97.38 90 VAL A O 1
ATOM 704 N N . LEU A 1 91 ? 11.469 -14.797 1.273 1 95.25 91 LEU A N 1
ATOM 705 C CA . LEU A 1 91 ? 11.555 -14.539 -0.161 1 95.25 91 LEU A CA 1
ATOM 706 C C . LEU A 1 91 ? 10.312 -13.797 -0.65 1 95.25 91 LEU A C 1
ATOM 708 O O . LEU A 1 91 ? 10.422 -12.875 -1.462 1 95.25 91 LEU A O 1
ATOM 712 N N . ALA A 1 92 ? 9.133 -14.211 -0.195 1 97.38 92 ALA A N 1
ATOM 713 C CA . ALA A 1 92 ? 7.898 -13.531 -0.562 1 97.38 92 ALA A CA 1
ATOM 714 C C . ALA A 1 92 ? 7.949 -12.055 -0.167 1 97.38 92 ALA A C 1
ATOM 716 O O . ALA A 1 92 ? 7.59 -11.18 -0.959 1 97.38 92 ALA A O 1
ATOM 717 N N . PHE A 1 93 ? 8.453 -11.82 1.055 1 96.88 93 PHE A N 1
ATOM 718 C CA . PHE A 1 93 ? 8.562 -10.461 1.559 1 96.88 93 PHE A CA 1
ATOM 719 C C . PHE A 1 93 ? 9.539 -9.648 0.714 1 96.88 93 PHE A C 1
ATOM 721 O O . PHE A 1 93 ? 9.234 -8.516 0.325 1 96.88 93 PHE A O 1
ATOM 728 N N . LEU A 1 94 ? 10.672 -10.219 0.404 1 93.69 94 LEU A N 1
ATOM 729 C CA . LEU A 1 94 ? 11.703 -9.523 -0.356 1 93.69 94 LEU A CA 1
ATOM 730 C C . LEU A 1 94 ? 11.242 -9.258 -1.785 1 93.69 94 LEU A C 1
ATOM 732 O O . LEU A 1 94 ? 11.492 -8.188 -2.334 1 93.69 94 LEU A O 1
ATOM 736 N N . LEU A 1 95 ? 10.578 -10.227 -2.404 1 91.62 95 LEU A N 1
ATOM 737 C CA . LEU A 1 95 ? 10.07 -10.055 -3.76 1 91.62 95 LEU A CA 1
ATOM 738 C C . LEU A 1 95 ? 9.047 -8.93 -3.818 1 91.62 95 LEU A C 1
ATOM 740 O O . LEU A 1 95 ? 9.086 -8.094 -4.723 1 91.62 95 LEU A O 1
ATOM 744 N N . GLY A 1 96 ? 8.133 -8.883 -2.807 1 94 96 GLY A N 1
ATOM 745 C CA . GLY A 1 96 ? 7.152 -7.812 -2.73 1 94 96 GLY A CA 1
ATOM 746 C C . GLY A 1 96 ? 7.773 -6.445 -2.512 1 94 96 GLY A C 1
ATOM 747 O O . GLY A 1 96 ? 7.375 -5.469 -3.146 1 94 96 GLY A O 1
ATOM 748 N N . SER A 1 97 ? 8.812 -6.391 -1.682 1 92.56 97 SER A N 1
ATOM 749 C CA . SER A 1 97 ? 9.469 -5.129 -1.35 1 92.56 97 SER A CA 1
ATOM 750 C C . SER A 1 97 ? 10.312 -4.621 -2.516 1 92.56 97 SER A C 1
ATOM 752 O O . SER A 1 97 ? 10.5 -3.412 -2.67 1 92.56 97 SER A O 1
ATOM 754 N N . ALA A 1 98 ? 10.742 -5.508 -3.297 1 86.88 98 ALA A N 1
ATOM 755 C CA . ALA A 1 98 ? 11.625 -5.145 -4.402 1 86.88 98 ALA A CA 1
ATOM 756 C C . ALA A 1 98 ? 10.828 -4.86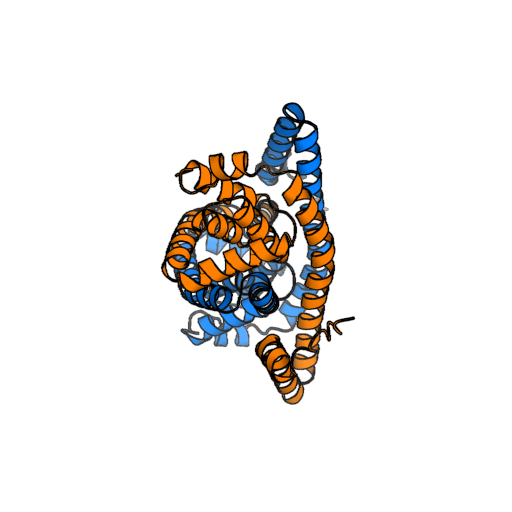7 -5.672 1 86.88 98 ALA A C 1
ATOM 758 O O . ALA A 1 98 ? 11.383 -4.441 -6.684 1 86.88 98 ALA A O 1
ATOM 759 N N . ALA A 1 99 ? 9.516 -5.141 -5.637 1 83.5 99 ALA A N 1
ATOM 760 C CA . ALA A 1 99 ? 8.68 -4.988 -6.824 1 83.5 99 ALA A CA 1
ATOM 761 C C . ALA A 1 99 ? 8.562 -3.52 -7.23 1 83.5 99 ALA A C 1
ATOM 763 O O . ALA A 1 99 ? 8.75 -2.625 -6.402 1 83.5 99 ALA A O 1
ATOM 764 N N . ALA A 1 100 ? 8.414 -3.379 -8.477 1 76.88 100 ALA A N 1
ATOM 765 C CA . ALA A 1 100 ? 8.266 -2.035 -9.031 1 76.88 100 ALA A CA 1
ATOM 766 C C . ALA A 1 100 ? 6.836 -1.799 -9.508 1 76.88 100 ALA A C 1
ATOM 768 O O . ALA A 1 100 ? 6.094 -2.75 -9.773 1 76.88 100 ALA A O 1
ATOM 769 N N . GLY A 1 101 ? 6.516 -0.536 -9.578 1 78.12 101 GLY A N 1
ATOM 770 C CA . GLY A 1 101 ? 5.207 -0.204 -10.125 1 78.12 101 GLY A CA 1
ATOM 771 C C . GLY A 1 101 ? 4.109 -0.219 -9.078 1 78.12 101 GLY A C 1
ATOM 772 O O . GLY A 1 101 ? 4.367 -0.505 -7.902 1 78.12 101 GLY A O 1
ATOM 773 N N . PRO A 1 102 ? 2.941 0.022 -9.461 1 80.94 102 PRO A N 1
ATOM 774 C CA . PRO A 1 102 ? 1.811 0.092 -8.539 1 80.94 102 PRO A CA 1
ATOM 775 C C . PRO A 1 102 ? 1.305 -1.286 -8.117 1 80.94 102 PRO A C 1
ATOM 777 O O . PRO A 1 102 ? 1.556 -2.277 -8.812 1 80.94 102 PRO A O 1
ATOM 780 N N . LEU A 1 103 ? 0.668 -1.305 -7.004 1 88.56 103 LEU A N 1
ATOM 781 C CA . LEU A 1 103 ? 0.161 -2.541 -6.418 1 88.56 103 LEU A CA 1
ATOM 782 C C . LEU A 1 103 ? -0.775 -3.256 -7.387 1 88.56 103 LEU A C 1
ATOM 784 O O . LEU A 1 103 ? -1.02 -4.457 -7.25 1 88.56 103 LEU A O 1
ATOM 788 N N . TYR A 1 104 ? -1.265 -2.627 -8.375 1 85 104 TYR A N 1
ATOM 789 C CA . TYR A 1 104 ? -2.131 -3.246 -9.375 1 85 104 TYR A CA 1
ATOM 790 C C . TYR A 1 104 ? -1.438 -4.43 -10.031 1 85 104 TYR A C 1
ATOM 792 O O . TYR A 1 104 ? -2.08 -5.434 -10.352 1 85 104 TYR A O 1
ATOM 800 N N . GLY A 1 105 ? -0.222 -4.25 -10.219 1 86.81 105 GLY A N 1
ATOM 801 C CA . GLY A 1 105 ? 0.548 -5.297 -10.867 1 86.81 105 GLY A CA 1
ATOM 802 C C . GLY A 1 105 ? 0.745 -6.523 -10 1 86.81 105 GLY A C 1
ATOM 803 O O . GLY A 1 105 ? 0.948 -7.629 -10.5 1 86.81 105 GLY A O 1
ATOM 804 N N . ALA A 1 106 ? 0.63 -6.355 -8.703 1 91.94 106 ALA A N 1
ATOM 805 C CA . ALA A 1 106 ? 0.87 -7.449 -7.762 1 91.94 106 ALA A CA 1
ATOM 806 C C . ALA A 1 106 ? -0.173 -8.555 -7.926 1 91.94 106 ALA A C 1
ATOM 808 O O . ALA A 1 106 ? 0.122 -9.734 -7.719 1 91.94 106 ALA A O 1
ATOM 809 N N . PHE A 1 107 ? -1.353 -8.219 -8.375 1 91.62 107 PHE A N 1
ATOM 810 C CA . PHE A 1 107 ? -2.455 -9.172 -8.352 1 91.62 107 PHE A CA 1
ATOM 811 C C . PHE A 1 107 ? -2.326 -10.172 -9.5 1 91.62 107 PHE A C 1
ATOM 813 O O . PHE A 1 107 ? -2.361 -11.383 -9.273 1 91.62 107 PHE A O 1
ATOM 820 N N . PRO A 1 108 ? -2.086 -9.695 -10.734 1 88.25 108 PRO A N 1
ATOM 821 C CA . PRO A 1 108 ? -1.85 -10.695 -11.773 1 88.25 108 PRO A CA 1
ATOM 822 C C . PRO A 1 108 ? -0.561 -11.484 -11.555 1 88.25 108 PRO A C 1
ATOM 824 O O . PRO A 1 108 ? -0.484 -12.656 -11.914 1 88.25 108 PRO A O 1
ATOM 827 N N . ILE A 1 109 ? 0.43 -10.867 -11 1 90.69 109 ILE A N 1
ATOM 828 C CA . ILE A 1 109 ? 1.667 -11.578 -10.703 1 90.69 109 ILE A CA 1
ATOM 829 C C . ILE A 1 109 ? 1.402 -12.648 -9.648 1 90.69 109 ILE A C 1
ATOM 831 O O . ILE A 1 109 ? 1.917 -13.766 -9.742 1 90.69 109 ILE A O 1
ATOM 835 N N . ALA A 1 110 ? 0.635 -12.312 -8.711 1 93.56 110 ALA A N 1
ATOM 836 C CA . ALA A 1 110 ? 0.239 -13.273 -7.691 1 93.56 110 ALA A CA 1
ATOM 837 C C . ALA A 1 110 ? -0.399 -14.516 -8.32 1 93.56 110 ALA A C 1
ATOM 839 O O . ALA A 1 110 ? -0.127 -15.641 -7.898 1 93.56 110 ALA A O 1
ATOM 840 N N . LEU A 1 111 ? -1.188 -14.289 -9.336 1 90.31 111 LEU A N 1
ATOM 841 C CA . LEU A 1 111 ? -1.851 -15.406 -10.016 1 90.31 111 LEU A CA 1
ATOM 842 C C . LEU A 1 111 ? -0.832 -16.328 -10.68 1 90.31 111 LEU A C 1
ATOM 844 O O . LEU A 1 111 ? -0.964 -17.547 -10.617 1 90.31 111 LEU A O 1
ATOM 848 N N . ILE A 1 112 ? 0.128 -15.758 -11.273 1 89.69 112 ILE A N 1
ATOM 849 C CA . ILE A 1 112 ? 1.16 -16.547 -11.938 1 89.69 112 ILE A CA 1
ATOM 850 C C . ILE A 1 112 ? 1.962 -17.328 -10.898 1 89.69 112 ILE A C 1
ATOM 852 O O . ILE A 1 112 ? 2.279 -18.5 -11.102 1 89.69 112 ILE A O 1
ATOM 856 N N . LEU A 1 113 ? 2.307 -16.719 -9.773 1 93.75 113 LEU A N 1
ATOM 857 C CA . LEU A 1 113 ? 3.062 -17.391 -8.727 1 93.75 113 LEU A CA 1
ATOM 858 C C . LEU A 1 113 ? 2.26 -18.547 -8.141 1 93.75 113 LEU A C 1
ATOM 860 O O . LEU A 1 113 ? 2.812 -19.609 -7.855 1 93.75 113 LEU A O 1
ATOM 864 N N . MET A 1 114 ? 0.999 -18.312 -8.008 1 93.31 114 MET A N 1
ATOM 865 C CA . MET A 1 114 ? 0.118 -19.375 -7.535 1 93.31 114 MET A CA 1
ATOM 866 C C . MET A 1 114 ? 0.085 -20.531 -8.523 1 93.31 114 MET A C 1
ATOM 868 O O . MET A 1 114 ? 0.155 -21.703 -8.125 1 93.31 114 MET A O 1
ATOM 872 N N . LYS A 1 115 ? -0.004 -20.141 -9.742 1 91.31 115 LYS A N 1
ATOM 873 C CA . LYS A 1 115 ? -0.003 -21.125 -10.812 1 91.31 115 LYS A CA 1
ATOM 874 C C . LYS A 1 115 ? 1.268 -21.984 -10.773 1 91.31 115 LYS A C 1
ATOM 876 O O . LYS A 1 115 ? 1.233 -23.172 -11.07 1 91.31 115 LYS A O 1
ATOM 881 N N . LYS A 1 116 ? 2.309 -21.391 -10.352 1 93.12 116 LYS A N 1
ATOM 882 C CA . LYS A 1 116 ? 3.607 -22.062 -10.352 1 93.12 116 LYS A CA 1
ATOM 883 C C . LYS A 1 116 ? 3.846 -22.797 -9.031 1 93.12 116 LYS A C 1
ATOM 885 O O . LYS A 1 116 ? 4.918 -23.359 -8.82 1 93.12 116 LYS A O 1
ATOM 890 N N . GLY A 1 117 ? 2.943 -22.656 -8.094 1 94.38 117 GLY A N 1
ATOM 891 C CA . GLY A 1 117 ? 2.996 -23.547 -6.941 1 94.38 117 GLY A CA 1
ATOM 892 C C . GLY A 1 117 ? 3.406 -22.844 -5.664 1 94.38 117 GLY A C 1
ATOM 893 O O . GLY A 1 117 ? 3.738 -23.5 -4.668 1 94.38 117 GLY A O 1
ATOM 894 N N . ALA A 1 118 ? 3.381 -21.547 -5.707 1 96.5 118 ALA A N 1
ATOM 895 C CA . ALA A 1 118 ? 3.689 -20.828 -4.477 1 96.5 118 ALA A CA 1
ATOM 896 C C . ALA A 1 118 ? 2.609 -21.047 -3.422 1 96.5 118 ALA A C 1
ATOM 898 O O . ALA A 1 118 ? 1.425 -21.156 -3.748 1 96.5 118 ALA A O 1
ATOM 899 N N . LYS A 1 119 ? 3.078 -21.156 -2.186 1 96.69 119 LYS A N 1
ATOM 900 C CA . LYS A 1 119 ? 2.156 -21.266 -1.059 1 96.69 119 LYS A CA 1
ATOM 901 C C . LYS A 1 119 ? 1.276 -20.031 -0.947 1 96.69 119 LYS A C 1
ATOM 903 O O . LYS A 1 119 ? 1.762 -18.906 -1.081 1 96.69 119 LYS A O 1
ATOM 908 N N . PHE A 1 120 ? -0.024 -20.203 -0.683 1 96.06 120 PHE A N 1
ATOM 909 C CA . PHE A 1 120 ? -0.997 -19.125 -0.673 1 96.06 120 PHE A CA 1
ATOM 910 C C . PHE A 1 120 ? -0.604 -18.047 0.338 1 96.06 120 PHE A C 1
ATOM 912 O O . PHE A 1 120 ? -0.652 -16.859 0.037 1 96.06 120 PHE A O 1
ATOM 919 N N . SER A 1 121 ? -0.202 -18.484 1.521 1 96.69 121 SER A N 1
ATOM 920 C CA . SER A 1 121 ? 0.194 -17.531 2.551 1 96.69 121 SER A CA 1
ATOM 921 C C . SER A 1 121 ? 1.398 -16.703 2.107 1 96.69 121 SER A C 1
ATOM 923 O O . SER A 1 121 ? 1.497 -15.523 2.428 1 96.69 121 SER A O 1
ATOM 925 N N . ASN A 1 122 ? 2.344 -17.328 1.383 1 97.81 122 ASN A N 1
ATOM 926 C CA . ASN A 1 122 ? 3.498 -16.609 0.863 1 97.81 122 ASN A CA 1
ATOM 927 C C . ASN A 1 122 ? 3.086 -15.57 -0.178 1 97.81 122 ASN A C 1
ATOM 929 O O . ASN A 1 122 ? 3.668 -14.484 -0.243 1 97.81 122 ASN A O 1
ATOM 933 N N . ILE A 1 123 ? 2.07 -15.859 -0.964 1 97.31 123 ILE A N 1
ATOM 934 C CA . ILE A 1 123 ? 1.536 -14.93 -1.952 1 97.31 123 ILE A CA 1
ATOM 935 C C . ILE A 1 123 ? 0.939 -13.711 -1.246 1 97.31 123 ILE A C 1
ATOM 937 O O . ILE A 1 123 ? 1.12 -12.578 -1.692 1 97.31 123 ILE A O 1
ATOM 941 N N . LEU A 1 124 ? 0.254 -13.977 -0.147 1 97.56 124 LEU A N 1
AT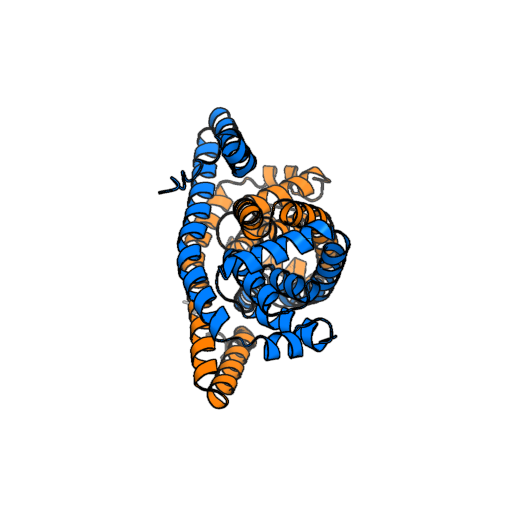OM 942 C CA . LEU A 1 124 ? -0.354 -12.891 0.618 1 97.56 124 LEU A CA 1
ATOM 943 C C . LEU A 1 124 ? 0.715 -11.992 1.233 1 97.56 124 LEU A C 1
ATOM 945 O O . LEU A 1 124 ? 0.542 -10.773 1.305 1 97.56 124 LEU A O 1
ATOM 949 N N . ILE A 1 125 ? 1.792 -12.594 1.67 1 98.25 125 ILE A N 1
ATOM 950 C CA . ILE A 1 125 ? 2.918 -11.836 2.195 1 98.25 125 ILE A CA 1
ATOM 951 C C . ILE A 1 125 ? 3.529 -10.984 1.085 1 98.25 125 ILE A C 1
ATOM 953 O O . ILE A 1 125 ? 3.832 -9.805 1.293 1 98.25 125 ILE A O 1
ATOM 957 N N . PHE A 1 126 ? 3.672 -11.57 -0.061 1 97.88 126 PHE A N 1
ATOM 958 C CA . PHE A 1 126 ? 4.164 -10.875 -1.248 1 97.88 126 PHE A CA 1
ATOM 959 C C . PHE A 1 126 ? 3.316 -9.648 -1.552 1 97.88 126 PHE A C 1
ATOM 961 O O . PHE A 1 126 ? 3.848 -8.547 -1.729 1 97.88 126 PHE A O 1
ATOM 968 N N . ILE A 1 127 ? 2.041 -9.734 -1.559 1 97.31 127 ILE A N 1
ATOM 969 C CA . ILE A 1 127 ? 1.115 -8.648 -1.848 1 97.31 127 ILE A CA 1
ATOM 970 C C . ILE A 1 127 ? 1.215 -7.578 -0.757 1 97.31 127 ILE A C 1
ATOM 972 O O . ILE A 1 127 ? 1.264 -6.383 -1.053 1 97.31 127 ILE A O 1
ATOM 976 N N . GLY A 1 128 ? 1.229 -8.031 0.502 1 97.44 128 GLY A N 1
ATOM 977 C CA . GLY A 1 128 ? 1.35 -7.113 1.623 1 97.44 128 GLY A CA 1
ATOM 978 C C . GLY A 1 128 ? 2.625 -6.293 1.586 1 97.44 128 GLY A C 1
ATOM 979 O O . GLY A 1 128 ? 2.6 -5.086 1.843 1 97.44 128 GLY A O 1
ATOM 980 N N . ALA A 1 129 ? 3.711 -6.973 1.258 1 97.06 129 ALA A N 1
ATOM 981 C CA . ALA A 1 129 ? 4.996 -6.281 1.173 1 97.06 129 ALA A CA 1
ATOM 982 C C . ALA A 1 129 ? 5.004 -5.281 0.021 1 97.06 129 ALA A C 1
ATOM 984 O O . ALA A 1 129 ? 5.5 -4.16 0.168 1 97.06 129 ALA A O 1
ATOM 985 N N . TRP A 1 130 ? 4.473 -5.688 -1.107 1 94.38 130 TRP A N 1
ATOM 986 C CA . TRP A 1 130 ? 4.367 -4.801 -2.264 1 94.38 130 TRP A CA 1
ATOM 987 C C . TRP A 1 130 ? 3.582 -3.541 -1.914 1 94.38 130 TRP A C 1
ATOM 989 O O . TRP A 1 130 ? 3.932 -2.443 -2.354 1 94.38 130 TRP A O 1
ATOM 999 N N . SER A 1 131 ? 2.648 -3.668 -1.117 1 94.31 131 SER A N 1
ATOM 1000 C CA . SER A 1 131 ? 1.745 -2.57 -0.785 1 94.31 131 SER A CA 1
ATOM 1001 C C . SER A 1 131 ? 2.402 -1.585 0.175 1 94.31 131 SER A C 1
ATOM 1003 O O . SER A 1 131 ? 2.105 -0.388 0.144 1 94.31 131 SER A O 1
ATOM 1005 N N . THR A 1 132 ? 3.281 -2.051 1.033 1 94.12 132 THR A N 1
ATOM 1006 C CA . THR A 1 132 ? 3.584 -1.191 2.172 1 94.12 132 THR A CA 1
ATOM 1007 C C . THR A 1 132 ? 5.09 -1.002 2.322 1 94.12 132 THR A C 1
ATOM 1009 O O . THR A 1 132 ? 5.543 -0.05 2.963 1 94.12 132 THR A O 1
ATOM 1012 N N . THR A 1 133 ? 5.922 -1.902 1.738 1 94.31 133 THR A N 1
ATOM 1013 C CA . THR A 1 133 ? 7.32 -1.893 2.148 1 94.31 133 THR A CA 1
ATOM 1014 C C . THR A 1 133 ? 8.242 -1.857 0.931 1 94.31 133 THR A C 1
ATOM 1016 O O . THR A 1 133 ? 9.352 -2.391 0.971 1 94.31 133 THR A O 1
ATOM 1019 N N . LYS A 1 134 ? 7.816 -1.329 -0.073 1 90.31 134 LYS A N 1
ATOM 1020 C CA . LYS A 1 134 ? 8.695 -1.19 -1.233 1 90.31 134 LYS A CA 1
ATOM 1021 C C . LYS A 1 134 ? 9.961 -0.418 -0.877 1 90.31 134 LYS A C 1
ATOM 1023 O O . LYS A 1 134 ? 9.906 0.556 -0.124 1 90.31 134 LYS A O 1
ATOM 1028 N N . ILE A 1 135 ? 10.953 -0.76 -1.541 1 86.56 135 ILE A N 1
ATOM 1029 C CA . ILE A 1 135 ? 12.266 -0.219 -1.192 1 86.56 135 ILE A CA 1
ATOM 1030 C C . ILE A 1 135 ? 12.312 1.271 -1.526 1 86.56 135 ILE A C 1
ATOM 1032 O O . ILE A 1 135 ? 12.648 2.094 -0.671 1 86.56 135 ILE A O 1
ATOM 1036 N N . PRO A 1 136 ? 11.922 1.697 -2.762 1 83.19 136 PRO A N 1
ATOM 1037 C CA . PRO A 1 136 ? 11.953 3.137 -3.033 1 83.19 136 PRO A CA 1
ATOM 1038 C C . PRO A 1 136 ? 11.008 3.93 -2.137 1 83.19 136 PRO A C 1
ATOM 1040 O O . PRO A 1 136 ? 11.312 5.066 -1.766 1 83.19 136 PRO A O 1
ATOM 1043 N N . MET A 1 137 ? 9.922 3.346 -1.851 1 87.88 137 MET A N 1
ATOM 1044 C CA . MET A 1 137 ? 8.953 4.004 -0.971 1 87.88 137 MET A CA 1
ATOM 1045 C C . MET A 1 137 ? 9.539 4.207 0.422 1 87.88 137 MET A C 1
ATOM 1047 O O . MET A 1 137 ? 9.328 5.25 1.043 1 87.88 137 MET A O 1
ATOM 1051 N N . PHE A 1 138 ? 10.242 3.215 0.898 1 91.62 138 PHE A N 1
ATOM 1052 C CA . PHE A 1 138 ? 10.906 3.285 2.195 1 91.62 138 PHE A CA 1
ATOM 1053 C C . PHE A 1 138 ? 11.906 4.434 2.23 1 91.62 138 PHE A C 1
ATOM 1055 O O . PHE A 1 138 ? 11.953 5.195 3.199 1 91.62 138 PHE A O 1
ATOM 1062 N N . LEU A 1 139 ? 12.648 4.609 1.208 1 85.19 139 LEU A N 1
ATOM 1063 C CA . LEU A 1 139 ? 13.641 5.68 1.107 1 85.19 139 LEU A CA 1
ATOM 1064 C C . LEU A 1 139 ? 12.961 7.047 1.075 1 85.19 139 LEU A C 1
ATOM 1066 O O . LEU A 1 139 ? 13.422 7.988 1.725 1 85.19 139 LEU A O 1
ATOM 1070 N N . PHE A 1 140 ? 11.922 7.105 0.376 1 85.38 140 PHE A N 1
ATOM 1071 C CA . PHE A 1 140 ? 11.18 8.359 0.303 1 85.38 140 PHE A CA 1
ATOM 1072 C C . PHE A 1 140 ? 10.562 8.703 1.653 1 85.38 140 PHE A C 1
ATOM 1074 O O . PHE A 1 140 ? 10.555 9.867 2.061 1 85.38 140 PHE A O 1
ATOM 1081 N N . GLU A 1 141 ? 10.062 7.684 2.271 1 90.12 141 GLU A N 1
ATOM 1082 C CA . GLU A 1 141 ? 9.484 7.852 3.602 1 90.12 141 GLU A CA 1
ATOM 1083 C C . GLU A 1 141 ? 10.523 8.367 4.594 1 90.12 141 GLU A C 1
ATOM 1085 O O . GLU A 1 141 ? 10.219 9.219 5.43 1 90.12 141 GLU A O 1
ATOM 1090 N N . MET A 1 142 ? 11.727 7.934 4.488 1 89.5 142 MET A N 1
ATOM 1091 C CA . MET A 1 142 ? 12.812 8.383 5.359 1 89.5 142 MET A CA 1
ATOM 1092 C C . MET A 1 142 ? 13.086 9.867 5.16 1 89.5 142 MET A C 1
ATOM 1094 O O . MET A 1 142 ? 13.312 10.594 6.133 1 89.5 142 MET A O 1
ATOM 1098 N N . THR A 1 143 ? 13.008 10.289 3.963 1 83.5 143 THR A N 1
ATOM 1099 C CA . THR A 1 143 ? 13.312 11.68 3.65 1 83.5 143 THR A CA 1
ATOM 1100 C C . THR A 1 143 ? 12.141 12.586 4.031 1 83.5 143 THR A C 1
ATOM 1102 O O . THR A 1 143 ? 12.352 13.703 4.508 1 83.5 143 THR A O 1
ATOM 1105 N N . ALA A 1 144 ? 10.992 12.102 3.869 1 84.44 144 ALA A N 1
ATOM 1106 C CA . ALA A 1 144 ? 9.805 12.93 4.078 1 84.44 144 ALA A CA 1
ATOM 1107 C C . ALA A 1 144 ? 9.453 13.023 5.559 1 84.44 144 ALA A C 1
ATOM 1109 O O . ALA A 1 144 ? 9.133 14.102 6.062 1 84.44 144 ALA A O 1
ATOM 1110 N N . LEU A 1 145 ? 9.547 11.867 6.273 1 90.44 145 LEU A N 1
ATOM 1111 C CA . LEU A 1 145 ? 9.023 11.836 7.637 1 90.44 145 LEU A CA 1
ATOM 1112 C C . LEU A 1 145 ? 10.125 11.508 8.633 1 90.44 145 LEU A C 1
ATOM 1114 O O . LEU A 1 145 ? 9.906 11.555 9.852 1 90.44 145 LEU A O 1
ATOM 1118 N N . GLY A 1 146 ? 11.281 11.156 8.148 1 87.94 146 GLY A N 1
ATOM 1119 C CA . GLY A 1 146 ? 12.414 10.875 9.023 1 87.94 146 GLY A CA 1
ATOM 1120 C C . GLY A 1 146 ? 12.758 9.406 9.094 1 87.94 146 GLY A C 1
ATOM 1121 O O . GLY A 1 146 ? 11.883 8.547 8.945 1 87.94 146 GLY A O 1
ATOM 1122 N N . SER A 1 147 ? 14 9.039 9.406 1 90.25 147 SER A N 1
ATOM 1123 C CA . SER A 1 147 ? 14.5 7.668 9.445 1 90.25 147 SER A CA 1
ATOM 1124 C C . SER A 1 147 ? 13.891 6.887 10.594 1 90.25 147 SER A C 1
ATOM 1126 O O . SER A 1 147 ? 13.586 5.699 10.461 1 90.25 147 SER A O 1
ATOM 1128 N N . ASP A 1 148 ? 13.734 7.492 11.711 1 91.56 148 ASP A N 1
ATOM 1129 C CA . ASP A 1 148 ? 13.156 6.809 12.867 1 91.56 148 ASP A CA 1
ATOM 1130 C C . ASP A 1 148 ? 11.727 6.359 12.578 1 91.56 148 ASP A C 1
ATOM 1132 O O . ASP A 1 148 ? 11.336 5.242 12.922 1 91.56 148 ASP A O 1
ATOM 1136 N N . PHE A 1 149 ? 11.016 7.277 11.961 1 93.25 149 PHE A N 1
ATOM 1137 C CA . PHE A 1 149 ? 9.648 6.938 11.586 1 93.25 149 PHE A CA 1
ATOM 1138 C C . PHE A 1 149 ? 9.625 5.773 10.609 1 93.25 149 PHE A C 1
ATOM 1140 O O . PHE A 1 149 ? 8.922 4.785 10.82 1 93.25 149 PHE A O 1
ATOM 1147 N N . ALA A 1 150 ? 10.406 5.906 9.547 1 94.56 150 ALA A N 1
ATOM 1148 C CA . ALA A 1 150 ? 10.422 4.918 8.477 1 94.56 150 ALA A CA 1
ATOM 1149 C C . ALA A 1 150 ? 10.844 3.547 9 1 94.56 150 ALA A C 1
ATOM 1151 O O . ALA A 1 150 ? 10.227 2.531 8.664 1 94.56 150 ALA A O 1
ATOM 1152 N N . ILE A 1 151 ? 11.852 3.49 9.812 1 95.19 151 ILE A N 1
ATOM 1153 C CA . ILE A 1 151 ? 12.375 2.238 10.352 1 95.19 151 ILE A CA 1
ATOM 1154 C C . ILE A 1 151 ? 11.359 1.622 11.305 1 95.19 151 ILE A C 1
ATOM 1156 O O . ILE A 1 151 ? 11.102 0.416 11.258 1 95.19 151 ILE A O 1
ATOM 1160 N N . THR A 1 152 ? 10.773 2.443 12.172 1 96.06 152 THR A N 1
ATOM 1161 C CA . THR A 1 152 ? 9.758 1.94 13.094 1 96.06 152 THR A CA 1
ATOM 1162 C C . THR A 1 152 ? 8.57 1.368 12.336 1 96.06 152 THR A C 1
ATOM 1164 O O . THR A 1 152 ? 8.062 0.299 12.68 1 96.06 152 THR A O 1
ATOM 1167 N N . ARG A 1 153 ? 8.109 2.098 11.352 1 96.44 153 ARG A N 1
ATOM 1168 C CA . ARG A 1 153 ? 6.98 1.626 10.555 1 96.44 153 ARG A CA 1
ATOM 1169 C C . ARG A 1 153 ? 7.316 0.313 9.859 1 96.44 153 ARG A C 1
ATOM 1171 O O . ARG A 1 153 ? 6.492 -0.603 9.812 1 96.44 153 ARG A O 1
ATOM 1178 N N . LEU A 1 154 ? 8.531 0.219 9.305 1 96.88 154 LEU A N 1
ATOM 1179 C CA . LEU A 1 154 ? 8.953 -1.019 8.656 1 96.88 154 LEU A CA 1
ATOM 1180 C C . LEU A 1 154 ? 8.945 -2.18 9.648 1 96.88 154 LEU A C 1
ATOM 1182 O O . LEU A 1 154 ? 8.43 -3.256 9.336 1 96.88 154 LEU A O 1
ATOM 1186 N N . LEU A 1 155 ? 9.492 -1.985 10.805 1 97.25 155 LEU A N 1
ATOM 1187 C CA . LEU A 1 155 ? 9.617 -3.031 11.812 1 97.25 155 LEU A CA 1
ATOM 1188 C C . LEU A 1 155 ? 8.242 -3.475 12.305 1 97.25 155 LEU A C 1
ATOM 1190 O O . LEU A 1 155 ? 8.047 -4.645 12.633 1 97.25 155 LEU A O 1
ATOM 1194 N N . ILE A 1 156 ? 7.324 -2.625 12.359 1 97.06 156 ILE A N 1
ATOM 1195 C CA . ILE A 1 156 ? 5.973 -2.947 12.805 1 97.06 156 ILE A CA 1
ATOM 1196 C C . ILE A 1 156 ? 5.203 -3.613 11.672 1 97.06 156 ILE A C 1
ATOM 1198 O O . ILE A 1 156 ? 4.406 -4.527 11.906 1 97.06 156 ILE A O 1
ATOM 1202 N N . ASN A 1 157 ? 5.473 -3.152 10.43 1 97.5 157 ASN A N 1
ATOM 1203 C CA . ASN A 1 157 ? 4.754 -3.693 9.281 1 97.5 157 ASN A CA 1
ATOM 1204 C C . ASN A 1 157 ? 5.145 -5.141 9.008 1 97.5 157 ASN A C 1
ATOM 1206 O O . ASN A 1 157 ? 4.324 -5.934 8.531 1 97.5 157 ASN A O 1
ATOM 1210 N N . ILE A 1 158 ? 6.379 -5.52 9.312 1 97.44 158 ILE A N 1
ATOM 1211 C CA . ILE A 1 158 ? 6.84 -6.871 9.016 1 97.44 158 ILE A CA 1
ATOM 1212 C C . ILE A 1 158 ? 5.98 -7.891 9.758 1 97.44 158 ILE A C 1
ATOM 1214 O O . ILE A 1 158 ? 5.312 -8.719 9.141 1 97.44 158 ILE A O 1
ATOM 1218 N N . PRO A 1 159 ? 5.871 -7.844 11.086 1 97.38 159 PRO A N 1
ATOM 1219 C CA . PRO A 1 159 ? 4.961 -8.781 11.75 1 97.38 159 PRO A CA 1
ATOM 1220 C C . PRO A 1 159 ? 3.5 -8.547 11.383 1 97.38 159 PRO A C 1
ATOM 1222 O O . PRO A 1 159 ? 2.703 -9.484 11.352 1 97.38 159 PRO A O 1
ATOM 1225 N N . GLY A 1 160 ? 3.096 -7.277 11.18 1 97.12 160 GLY A N 1
ATOM 1226 C CA . GLY A 1 160 ? 1.743 -6.977 10.742 1 97.12 160 GLY A CA 1
ATOM 1227 C C . GLY A 1 160 ? 1.354 -7.703 9.469 1 97.12 160 GLY A C 1
ATOM 1228 O O . GLY A 1 160 ? 0.279 -8.297 9.391 1 97.12 160 GLY A O 1
ATOM 1229 N N . ILE A 1 161 ? 2.252 -7.668 8.484 1 97.75 161 ILE A N 1
ATOM 1230 C CA . ILE A 1 161 ? 2.02 -8.344 7.211 1 97.75 161 ILE A CA 1
ATOM 1231 C C . ILE A 1 161 ? 1.875 -9.844 7.441 1 97.75 161 ILE A C 1
ATOM 1233 O O . ILE A 1 161 ? 0.997 -10.484 6.855 1 97.75 161 ILE A O 1
ATOM 1237 N N . MET A 1 162 ? 2.691 -10.438 8.273 1 97.19 162 MET A N 1
ATOM 1238 C CA . MET A 1 162 ? 2.637 -11.867 8.562 1 97.19 162 MET A CA 1
ATOM 1239 C C . MET A 1 162 ? 1.313 -12.234 9.227 1 97.19 162 MET A C 1
ATOM 1241 O O . MET A 1 162 ? 0.69 -13.234 8.867 1 97.19 162 MET A O 1
ATOM 1245 N N . ILE A 1 163 ? 0.899 -11.445 10.188 1 97.5 163 ILE A N 1
ATOM 1246 C CA . ILE A 1 163 ? -0.339 -11.703 10.914 1 97.5 163 ILE A CA 1
ATOM 1247 C C . ILE A 1 163 ? -1.53 -11.57 9.969 1 97.5 163 ILE A C 1
ATOM 1249 O O . ILE A 1 163 ? -2.41 -12.438 9.945 1 97.5 163 ILE A O 1
ATOM 1253 N N . ILE A 1 164 ? -1.545 -10.547 9.156 1 96.38 164 ILE A N 1
ATOM 1254 C CA . ILE A 1 164 ? -2.639 -10.32 8.219 1 96.38 164 ILE A CA 1
ATOM 1255 C C . ILE A 1 164 ? -2.682 -11.445 7.191 1 96.38 164 ILE A C 1
ATOM 1257 O O . ILE A 1 164 ? -3.756 -11.938 6.848 1 96.38 164 ILE A O 1
ATOM 1261 N N . SER A 1 165 ? -1.486 -11.789 6.699 1 96.69 165 SER A N 1
ATOM 1262 C CA . SER A 1 165 ? -1.404 -12.906 5.758 1 96.69 165 SER A CA 1
ATOM 1263 C C . SER A 1 165 ? -1.989 -14.18 6.359 1 96.69 165 SER A C 1
ATOM 1265 O O . SER A 1 165 ? -2.729 -14.906 5.688 1 96.69 165 SER A O 1
ATOM 1267 N N . HIS A 1 166 ? -1.652 -14.484 7.59 1 95.81 166 HIS A N 1
ATOM 1268 C CA . HIS A 1 166 ? -2.172 -15.664 8.266 1 95.81 166 HIS A CA 1
ATOM 1269 C C . HIS A 1 166 ? -3.686 -15.586 8.43 1 95.81 166 HIS A C 1
ATOM 1271 O O . HIS A 1 166 ? -4.391 -16.578 8.203 1 95.81 166 HIS A O 1
ATOM 1277 N N . LEU A 1 167 ? -4.207 -14.477 8.852 1 96.56 167 LEU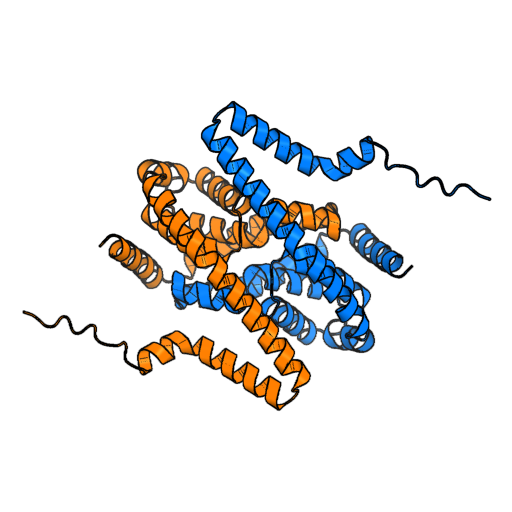 A N 1
ATOM 1278 C CA . LEU A 1 167 ? -5.641 -14.289 9.023 1 96.56 167 LEU A CA 1
ATOM 1279 C C . LEU A 1 167 ? -6.367 -14.438 7.688 1 96.56 167 LEU A C 1
ATOM 1281 O O . LEU A 1 167 ? -7.422 -15.078 7.621 1 96.56 167 LEU A O 1
ATOM 1285 N N . LEU A 1 168 ? -5.789 -13.867 6.652 1 95.81 168 LEU A N 1
ATOM 1286 C CA . LEU A 1 168 ? -6.383 -13.992 5.324 1 95.81 168 LEU A CA 1
ATOM 1287 C C . LEU A 1 168 ? -6.41 -15.445 4.871 1 95.81 168 LEU A C 1
ATOM 1289 O O . LEU A 1 168 ? -7.426 -15.914 4.352 1 95.81 168 LEU A O 1
ATOM 1293 N N . ASP A 1 169 ? -5.277 -16.031 5.07 1 94.62 169 ASP A N 1
ATOM 1294 C CA . ASP A 1 169 ? -5.188 -17.438 4.691 1 94.62 169 ASP A CA 1
ATOM 1295 C C . ASP A 1 169 ? -6.25 -18.281 5.406 1 94.62 169 ASP A C 1
ATOM 1297 O O . ASP A 1 169 ? -6.812 -19.203 4.824 1 94.62 169 ASP A O 1
ATOM 1301 N N . LYS A 1 170 ? -6.547 -17.922 6.645 1 93.31 170 LYS A N 1
ATOM 1302 C CA . LYS A 1 170 ? -7.504 -18.656 7.461 1 93.31 170 LYS A CA 1
ATOM 1303 C C . LYS A 1 170 ? -8.938 -18.297 7.082 1 93.31 170 LYS A C 1
ATOM 1305 O O . LYS A 1 170 ? -9.82 -19.156 7.086 1 93.31 170 LYS A O 1
ATOM 1310 N N . PHE A 1 171 ? -9.211 -17.078 6.742 1 92.06 171 PHE A N 1
ATOM 1311 C CA . PHE A 1 171 ? -10.578 -16.609 6.617 1 92.06 171 PHE A CA 1
ATOM 1312 C C . PHE A 1 171 ? -11.062 -16.719 5.176 1 92.06 171 PHE A C 1
ATOM 1314 O O . PHE A 1 171 ? -12.266 -16.672 4.914 1 92.06 171 PHE A O 1
ATOM 1321 N N . ILE A 1 172 ? -10.117 -16.719 4.289 1 87.44 172 ILE A N 1
ATOM 1322 C CA . ILE A 1 172 ? -10.555 -16.969 2.918 1 87.44 172 ILE A CA 1
ATOM 1323 C C . ILE A 1 172 ? -11.008 -18.422 2.781 1 87.44 172 ILE A C 1
ATOM 1325 O O . ILE A 1 172 ? -10.242 -19.344 3.051 1 87.44 172 ILE A O 1
ATOM 1329 N N . VAL A 1 173 ? -12.188 -18.531 2.457 1 75.19 173 VAL A N 1
ATOM 1330 C CA . VAL A 1 173 ? -12.844 -19.828 2.402 1 75.19 173 VAL A CA 1
ATOM 1331 C C . VAL A 1 173 ? -12.133 -20.734 1.384 1 75.19 173 VAL A C 1
ATOM 1333 O O . VAL A 1 173 ? -11.68 -20.25 0.341 1 75.19 173 VAL A O 1
ATOM 1336 N N . THR A 1 174 ? -12.102 -21.906 1.755 1 79.62 174 THR A N 1
ATOM 1337 C CA . THR A 1 174 ? -11.422 -22.891 0.933 1 79.62 174 THR A CA 1
ATOM 1338 C C . THR A 1 174 ? -12 -22.922 -0.479 1 79.62 174 THR A C 1
ATOM 1340 O O . THR A 1 174 ? -11.258 -23.031 -1.458 1 79.62 174 THR A O 1
ATOM 1343 N N . LYS A 1 175 ? -13.234 -22.719 -0.488 1 79.19 175 LYS A N 1
ATOM 1344 C CA . LYS A 1 175 ? -13.906 -22.734 -1.787 1 79.19 175 LYS A CA 1
ATOM 1345 C C . LYS A 1 175 ? -13.398 -21.594 -2.676 1 79.19 175 LYS A C 1
ATOM 1347 O O . LYS A 1 175 ? -13.211 -21.781 -3.881 1 79.19 175 LYS A O 1
ATOM 1352 N N . GLU A 1 176 ? -13.156 -20.469 -2.072 1 81.94 176 GLU A N 1
ATOM 1353 C CA . GLU A 1 176 ? -12.664 -19.328 -2.826 1 81.94 176 GLU A CA 1
ATOM 1354 C C . GLU A 1 176 ? -11.227 -19.531 -3.283 1 81.94 176 GLU A C 1
ATOM 1356 O O . GLU A 1 176 ? -10.867 -19.188 -4.41 1 81.94 176 GLU A O 1
ATOM 1361 N N . LYS A 1 177 ? -10.508 -20.125 -2.412 1 84.81 177 LYS A N 1
ATOM 1362 C CA . LYS A 1 177 ? -9.133 -20.453 -2.793 1 84.81 177 LYS A CA 1
ATOM 1363 C C . LYS A 1 177 ? -9.109 -21.391 -3.994 1 84.81 177 LYS A C 1
ATOM 1365 O O . LYS A 1 177 ? -8.375 -21.156 -4.957 1 84.81 177 LYS A O 1
ATOM 1370 N N . ASN A 1 178 ? -9.945 -22.344 -3.926 1 84.38 178 ASN A N 1
ATOM 1371 C CA . ASN A 1 178 ? -10.039 -23.312 -5.012 1 84.38 178 ASN A CA 1
ATOM 1372 C C . ASN A 1 178 ? -10.516 -22.656 -6.309 1 84.38 178 ASN A C 1
ATOM 1374 O O . ASN A 1 178 ? -10.031 -23 -7.391 1 84.38 178 ASN A O 1
ATOM 1378 N N . ASN A 1 179 ? -11.43 -21.75 -6.148 1 82.88 179 ASN A N 1
ATOM 1379 C CA . ASN A 1 179 ? -11.922 -21.047 -7.324 1 82.88 179 ASN A CA 1
ATOM 1380 C C . ASN A 1 179 ? -10.812 -20.25 -8.008 1 82.88 179 ASN A C 1
ATOM 1382 O O . ASN A 1 179 ? -10.727 -20.219 -9.234 1 82.88 179 ASN A O 1
ATOM 1386 N N . ILE A 1 180 ? -10.016 -19.641 -7.203 1 83.06 180 ILE A N 1
ATOM 1387 C CA . ILE A 1 180 ? -8.891 -18.875 -7.742 1 83.06 180 ILE A CA 1
ATOM 1388 C C . ILE A 1 180 ? -7.949 -19.812 -8.5 1 83.06 180 ILE A C 1
ATOM 1390 O O . ILE A 1 180 ? -7.586 -19.547 -9.641 1 83.06 180 ILE A O 1
ATOM 1394 N N . TYR A 1 181 ? -7.719 -20.953 -7.91 1 82.5 181 TYR A N 1
ATOM 1395 C CA . TYR A 1 181 ? -6.805 -21.906 -8.516 1 82.5 181 TYR A CA 1
ATOM 1396 C C . TYR A 1 181 ? -7.406 -22.516 -9.781 1 82.5 181 TYR A C 1
ATOM 1398 O O . TYR A 1 181 ? -6.699 -22.734 -10.766 1 82.5 181 TYR A O 1
ATOM 1406 N N . GLU A 1 182 ? -8.672 -22.75 -9.734 1 80.44 182 GLU A N 1
ATOM 1407 C CA . GLU A 1 182 ? -9.344 -23.297 -10.906 1 80.44 182 GLU A CA 1
ATOM 1408 C C . GLU A 1 182 ? -9.336 -22.297 -12.062 1 80.44 182 GLU A C 1
ATOM 1410 O O . GLU A 1 182 ? -9.18 -22.688 -13.227 1 80.44 182 GLU A O 1
ATOM 1415 N N . ASN A 1 183 ? -9.539 -21.078 -11.711 1 77.62 183 ASN A N 1
ATOM 1416 C CA . ASN A 1 183 ? -9.531 -20.047 -12.734 1 77.62 183 ASN A CA 1
ATOM 1417 C C . ASN A 1 183 ? -8.156 -19.906 -13.383 1 77.62 183 ASN A C 1
ATOM 1419 O O . ASN A 1 183 ? -8.047 -19.625 -14.578 1 77.62 183 ASN A O 1
ATOM 1423 N N . ILE A 1 184 ? -7.156 -20.047 -12.609 1 79.56 184 ILE A N 1
ATOM 1424 C CA . ILE A 1 184 ? -5.777 -19.984 -13.086 1 79.56 184 ILE A CA 1
ATOM 1425 C C . ILE A 1 184 ? -5.531 -21.094 -14.102 1 79.56 184 ILE A C 1
ATOM 1427 O O . ILE A 1 184 ? -4.875 -20.875 -15.125 1 79.56 184 ILE A O 1
ATOM 1431 N N . LYS A 1 185 ? -6.027 -22.25 -13.789 1 75.31 185 LYS A N 1
ATOM 1432 C CA . LYS A 1 185 ? -5.848 -23.391 -14.68 1 75.31 185 LYS A CA 1
ATOM 1433 C C . LYS A 1 185 ? -6.512 -23.141 -16.031 1 75.31 185 LYS A C 1
ATOM 1435 O O . LYS A 1 185 ? -6.027 -23.609 -17.062 1 75.31 185 LYS A O 1
ATOM 1440 N N . LYS A 1 186 ? -7.562 -22.359 -15.977 1 68.94 186 LYS A N 1
ATOM 1441 C CA . LYS A 1 186 ? -8.289 -22.078 -17.203 1 68.94 186 LYS A CA 1
ATOM 1442 C C . LYS A 1 186 ? -7.539 -21.062 -18.062 1 68.94 186 LYS A C 1
ATOM 1444 O O . LYS A 1 186 ? -7.785 -20.953 -19.266 1 68.94 186 LYS A O 1
ATOM 1449 N N . MET A 1 187 ? -6.742 -20.266 -17.391 1 61.19 187 MET A N 1
ATOM 1450 C CA . MET A 1 187 ? -5.941 -19.297 -18.125 1 61.19 187 MET A CA 1
ATOM 1451 C C . MET A 1 187 ? -4.934 -20 -19.031 1 61.19 187 MET A C 1
ATOM 1453 O O . MET A 1 187 ? -4.418 -19.391 -19.984 1 61.19 187 MET A O 1
ATOM 1457 N N . ASP A 1 188 ? -4.441 -21.125 -18.828 1 57.53 188 ASP A N 1
ATOM 1458 C CA . ASP A 1 188 ? -3.516 -21.906 -19.641 1 57.53 188 ASP A CA 1
ATOM 1459 C C . ASP A 1 188 ? -4.188 -22.422 -20.906 1 57.53 188 ASP A C 1
ATOM 1461 O O . ASP A 1 188 ? -3.512 -22.828 -21.859 1 57.53 188 ASP A O 1
ATOM 1465 N N . TYR A 1 189 ? -5.609 -22.469 -20.969 1 44.91 189 TYR A N 1
ATOM 1466 C CA . TYR A 1 189 ? -6.266 -22.984 -22.156 1 44.91 189 TYR A CA 1
ATOM 1467 C C . TYR A 1 189 ? -6.75 -21.859 -23.062 1 44.91 189 TYR A C 1
ATOM 1469 O O . TYR A 1 189 ? -7.078 -20.781 -22.594 1 44.91 189 TYR A O 1
ATOM 1477 N N . MET B 1 1 ? 27.25 42.438 5.348 1 30.11 1 MET B N 1
ATOM 1478 C CA . MET B 1 1 ? 27.062 41.5 4.242 1 30.11 1 MET B CA 1
ATOM 1479 C C . MET B 1 1 ? 27.391 40.094 4.668 1 30.11 1 MET B C 1
ATOM 1481 O O . MET B 1 1 ? 28.578 39.719 4.738 1 30.11 1 MET B O 1
ATOM 1485 N N . LYS B 1 2 ? 26.828 39.594 5.707 1 37.88 2 LYS B N 1
ATOM 1486 C CA . LYS B 1 2 ? 27.078 38.281 6.277 1 37.88 2 LYS B CA 1
ATOM 1487 C C . LYS B 1 2 ? 26.859 37.188 5.234 1 37.88 2 LYS B C 1
ATOM 1489 O O . LYS B 1 2 ? 25.828 37.156 4.555 1 37.88 2 LYS B O 1
ATOM 1494 N N . ASN B 1 3 ? 27.938 36.688 4.625 1 32.28 3 ASN B N 1
ATOM 1495 C CA . ASN B 1 3 ? 28.047 35.531 3.705 1 32.28 3 ASN B CA 1
ATOM 1496 C C . ASN B 1 3 ? 27.266 34.344 4.215 1 32.28 3 ASN B C 1
ATOM 1498 O O . ASN B 1 3 ? 27.562 33.812 5.285 1 32.28 3 ASN B O 1
ATOM 1502 N N . PHE B 1 4 ? 25.969 34.312 4.047 1 34.59 4 PHE B N 1
ATOM 1503 C CA . PHE B 1 4 ? 25.172 33.094 4.215 1 34.59 4 PHE B CA 1
ATOM 1504 C C . PHE B 1 4 ? 25.781 31.938 3.463 1 34.59 4 PHE B C 1
ATOM 1506 O O . PHE B 1 4 ? 25.562 31.781 2.262 1 34.59 4 PHE B O 1
ATOM 1513 N N . SER B 1 5 ? 27.062 31.688 3.707 1 35.28 5 SER B N 1
ATOM 1514 C CA . SER B 1 5 ? 27.609 30.469 3.119 1 35.28 5 SER B CA 1
ATOM 1515 C C . SER B 1 5 ? 26.703 29.266 3.377 1 35.28 5 SER B C 1
ATOM 1517 O O . SER B 1 5 ? 26.438 28.922 4.531 1 35.28 5 SER B O 1
ATOM 1519 N N . ALA B 1 6 ? 25.719 29.094 2.615 1 43.56 6 ALA B N 1
ATOM 1520 C CA . ALA B 1 6 ? 25.016 27.812 2.566 1 43.56 6 ALA B CA 1
ATOM 1521 C C . ALA B 1 6 ? 25.984 26.656 2.781 1 43.56 6 ALA B C 1
ATOM 1523 O O . ALA B 1 6 ? 26.875 26.422 1.959 1 43.56 6 ALA B O 1
ATOM 1524 N N . LYS B 1 7 ? 26.344 26.422 3.967 1 43.62 7 LYS B N 1
ATOM 1525 C CA . LYS B 1 7 ? 27.234 25.312 4.273 1 43.62 7 LYS B CA 1
ATOM 1526 C C . LYS B 1 7 ? 26.828 24.062 3.512 1 43.62 7 LYS B C 1
ATOM 1528 O O . LYS B 1 7 ? 25.688 23.609 3.598 1 43.62 7 LYS B O 1
ATOM 1533 N N . ASN B 1 8 ? 27.422 23.672 2.322 1 43.41 8 ASN B N 1
ATOM 1534 C CA . ASN B 1 8 ? 27.359 22.406 1.608 1 43.41 8 ASN B CA 1
ATOM 1535 C C . ASN B 1 8 ? 27.266 21.219 2.57 1 43.41 8 ASN B C 1
ATOM 1537 O O . ASN B 1 8 ? 28.062 21.109 3.494 1 43.41 8 ASN B O 1
ATOM 1541 N N . PRO B 1 9 ? 26.109 20.719 2.688 1 47.78 9 PRO B N 1
ATOM 1542 C CA . PRO B 1 9 ? 26.125 19.562 3.605 1 47.78 9 PRO B CA 1
ATOM 1543 C C . PRO B 1 9 ? 27.391 18.719 3.465 1 47.78 9 PRO B C 1
ATOM 1545 O O . PRO B 1 9 ? 27.891 18.547 2.355 1 47.78 9 PRO B O 1
ATOM 1548 N N . SER B 1 10 ? 28.141 18.578 4.441 1 51.16 10 SER B N 1
ATOM 1549 C CA . SER B 1 10 ? 29.328 17.734 4.453 1 51.16 10 SER B CA 1
ATOM 1550 C C . SER B 1 10 ? 29.031 16.359 3.861 1 51.16 10 SER B C 1
ATOM 1552 O O . SER B 1 10 ? 27.891 15.898 3.895 1 51.16 10 SER B O 1
ATOM 1554 N N . MET B 1 11 ? 29.922 15.852 2.949 1 52.59 11 MET B N 1
ATOM 1555 C CA . MET B 1 11 ? 29.875 14.523 2.33 1 52.59 11 MET B CA 1
ATOM 1556 C C . MET B 1 11 ? 29.375 13.477 3.322 1 52.59 11 MET B C 1
ATOM 1558 O O . MET B 1 11 ? 28.641 12.57 2.951 1 52.59 11 MET B O 1
ATOM 1562 N N . LYS B 1 12 ? 29.766 13.617 4.531 1 54.97 12 LYS B N 1
ATOM 1563 C CA . LYS B 1 12 ? 29.359 12.695 5.586 1 54.97 12 LYS B CA 1
ATOM 1564 C C . LYS B 1 12 ? 27.859 12.758 5.828 1 54.97 12 LYS B C 1
ATOM 1566 O O . LYS B 1 12 ? 27.203 11.727 6.008 1 54.97 12 LYS B O 1
ATOM 1571 N N . THR B 1 13 ? 27.375 13.922 5.871 1 52.25 13 THR B N 1
ATOM 1572 C CA . THR B 1 13 ? 25.953 14.086 6.078 1 52.25 13 THR B CA 1
ATOM 1573 C C . THR B 1 13 ? 25.172 13.555 4.875 1 52.25 13 THR B C 1
ATOM 1575 O O . THR B 1 13 ? 24.109 12.953 5.035 1 52.25 13 THR B O 1
ATOM 1578 N N . LEU B 1 14 ? 25.688 13.844 3.74 1 51.91 14 LEU B N 1
ATOM 1579 C CA . LEU B 1 14 ? 25.062 13.328 2.533 1 51.91 14 LEU B CA 1
ATOM 1580 C C . LEU B 1 14 ? 25.094 11.805 2.512 1 51.91 14 LEU B C 1
ATOM 1582 O O . LEU B 1 14 ? 24.109 11.156 2.137 1 51.91 14 LEU B O 1
ATOM 1586 N N . LEU B 1 15 ? 26.281 11.297 2.879 1 53.28 15 LEU B N 1
ATOM 1587 C CA . LEU B 1 15 ? 26.422 9.844 2.922 1 53.28 15 LEU B CA 1
ATOM 1588 C C . LEU B 1 15 ? 25.453 9.234 3.922 1 53.28 15 LEU B C 1
ATOM 1590 O O . LEU B 1 15 ? 24.875 8.18 3.66 1 53.28 15 LEU B O 1
ATOM 1594 N N . LYS B 1 16 ? 25.375 9.867 4.961 1 55.75 16 LYS B N 1
ATOM 1595 C CA . LYS B 1 16 ? 24.422 9.383 5.949 1 55.75 16 LYS B CA 1
ATOM 1596 C C . LYS B 1 16 ? 22.984 9.492 5.43 1 55.75 16 LYS B C 1
ATOM 1598 O O . LYS B 1 16 ? 22.172 8.586 5.645 1 55.75 16 LYS B O 1
ATOM 1603 N N . ARG B 1 17 ? 22.906 10.602 4.77 1 55.53 17 ARG B N 1
ATOM 1604 C CA . ARG B 1 17 ? 21.562 10.859 4.258 1 55.53 17 ARG B CA 1
ATOM 1605 C C . ARG B 1 17 ? 21.203 9.875 3.15 1 55.53 17 ARG B C 1
ATOM 1607 O O . ARG B 1 17 ? 20.047 9.461 3.031 1 55.53 17 ARG B O 1
ATOM 1614 N N . TYR B 1 18 ? 22.312 9.5 2.418 1 55.31 18 TYR B N 1
ATOM 1615 C CA . TYR B 1 18 ? 22.047 8.664 1.253 1 55.31 18 TYR B CA 1
ATOM 1616 C C . TYR B 1 18 ? 22.578 7.25 1.469 1 55.31 18 TYR B C 1
ATOM 1618 O O . TYR B 1 18 ? 22.797 6.512 0.507 1 55.31 18 TYR B O 1
ATOM 1626 N N . ARG B 1 19 ? 22.922 6.973 2.699 1 58.5 19 ARG B N 1
ATOM 1627 C CA . ARG B 1 19 ? 23.5 5.668 3 1 58.5 19 ARG B CA 1
ATOM 1628 C C . ARG B 1 19 ? 22.656 4.543 2.428 1 58.5 19 ARG B C 1
ATOM 1630 O O . ARG B 1 19 ? 23.172 3.594 1.844 1 58.5 19 ARG B O 1
ATOM 1637 N N . PHE B 1 20 ? 21.438 4.668 2.674 1 53.97 20 PHE B N 1
ATOM 1638 C CA . PHE B 1 20 ? 20.562 3.613 2.195 1 53.97 20 PHE B CA 1
ATOM 1639 C C . PHE B 1 20 ? 20.578 3.537 0.673 1 53.97 20 PHE B C 1
ATOM 1641 O O . PHE B 1 20 ? 20.594 2.443 0.102 1 53.97 20 PHE B O 1
ATOM 1648 N N . PHE B 1 21 ? 20.578 4.711 0.123 1 58.12 21 PHE B N 1
ATOM 1649 C CA . PHE B 1 21 ? 20.688 4.766 -1.329 1 58.12 21 PHE B CA 1
ATOM 1650 C C . PHE B 1 21 ? 21.984 4.121 -1.798 1 58.12 21 PHE B C 1
ATOM 1652 O O . PHE B 1 21 ? 21.984 3.338 -2.75 1 58.12 21 PHE B O 1
ATOM 1659 N N . THR B 1 22 ? 22.969 4.395 -1.036 1 62.5 22 THR B N 1
ATOM 1660 C CA . THR B 1 22 ? 24.281 3.838 -1.383 1 62.5 22 THR B CA 1
ATOM 1661 C C . THR B 1 22 ? 24.266 2.32 -1.239 1 62.5 22 THR B C 1
ATOM 1663 O O . THR B 1 22 ? 24.797 1.608 -2.096 1 62.5 22 THR B O 1
ATOM 1666 N N . ILE B 1 23 ? 23.625 1.862 -0.203 1 62.94 23 ILE B N 1
ATOM 1667 C CA . ILE B 1 23 ? 23.578 0.425 0.045 1 62.94 23 ILE B CA 1
ATOM 1668 C C . ILE B 1 23 ? 22.844 -0.27 -1.098 1 62.94 23 ILE B C 1
ATOM 1670 O O . ILE B 1 23 ? 23.281 -1.316 -1.581 1 62.94 23 ILE B O 1
ATOM 1674 N N . THR B 1 24 ? 21.734 0.327 -1.5 1 62.66 24 THR B N 1
ATOM 1675 C CA . THR B 1 24 ? 20.969 -0.248 -2.6 1 62.66 24 THR B CA 1
ATOM 1676 C C . THR B 1 24 ? 21.797 -0.282 -3.879 1 62.66 24 THR B C 1
ATOM 1678 O O . THR B 1 24 ? 21.781 -1.271 -4.613 1 62.66 24 THR B O 1
ATOM 1681 N N . LEU B 1 25 ? 22.531 0.76 -4.004 1 66.44 25 LEU B N 1
ATOM 1682 C CA . LEU B 1 25 ? 23.391 0.823 -5.184 1 66.44 25 LEU B CA 1
ATOM 1683 C C . LEU B 1 25 ? 24.469 -0.259 -5.129 1 66.44 25 LEU B C 1
ATOM 1685 O O . LEU B 1 25 ? 24.766 -0.898 -6.145 1 66.44 25 LEU B O 1
ATOM 1689 N N . VAL B 1 26 ? 24.969 -0.475 -3.945 1 70.5 26 VAL B N 1
ATOM 1690 C CA . VAL B 1 26 ? 26 -1.497 -3.766 1 70.5 26 VAL B CA 1
ATOM 1691 C C . VAL B 1 26 ? 25.391 -2.881 -3.988 1 70.5 26 VAL B C 1
ATOM 1693 O O . VAL B 1 26 ? 25.984 -3.721 -4.672 1 70.5 26 VAL B O 1
ATOM 1696 N N . ALA B 1 27 ? 24.297 -3.098 -3.387 1 68.94 27 ALA B N 1
ATOM 1697 C CA . ALA B 1 27 ? 23.625 -4.387 -3.549 1 68.94 27 ALA B CA 1
ATOM 1698 C C . ALA B 1 27 ? 23.312 -4.664 -5.016 1 68.94 27 ALA B C 1
ATOM 1700 O O . ALA B 1 27 ? 23.516 -5.781 -5.496 1 68.94 27 ALA B O 1
ATOM 1701 N N . LEU B 1 28 ? 22.891 -3.629 -5.672 1 69.88 28 LEU B N 1
ATOM 1702 C CA . LEU B 1 28 ? 22.625 -3.75 -7.102 1 69.88 28 LEU B CA 1
ATOM 1703 C C . LEU B 1 28 ? 23.922 -4.055 -7.863 1 69.88 28 LEU B C 1
ATOM 1705 O O . LEU B 1 28 ? 23.906 -4.855 -8.797 1 69.88 28 LEU B O 1
ATOM 1709 N N . GLY B 1 29 ? 24.906 -3.391 -7.48 1 72.81 29 GLY B N 1
ATOM 1710 C CA . GLY B 1 29 ? 26.203 -3.656 -8.078 1 72.81 29 GLY B CA 1
ATOM 1711 C C . GLY B 1 29 ? 26.672 -5.086 -7.887 1 72.81 29 GLY B C 1
ATOM 1712 O O . GLY B 1 29 ? 27.125 -5.73 -8.836 1 72.81 29 GLY B O 1
ATOM 1713 N N . ILE B 1 30 ? 26.516 -5.582 -6.699 1 73.44 30 ILE B N 1
ATOM 1714 C CA . ILE B 1 30 ? 26.906 -6.949 -6.383 1 73.44 30 ILE B CA 1
ATOM 1715 C C . ILE B 1 30 ? 26.062 -7.93 -7.203 1 73.44 30 ILE B C 1
ATOM 1717 O O . ILE B 1 30 ? 26.594 -8.875 -7.785 1 73.44 30 ILE B O 1
ATOM 1721 N N . LEU B 1 31 ? 24.828 -7.68 -7.242 1 66.56 31 LEU B N 1
ATOM 1722 C CA . LEU B 1 31 ? 23.922 -8.539 -8.008 1 66.56 31 LEU B CA 1
ATOM 1723 C C . LEU B 1 31 ? 24.312 -8.555 -9.484 1 66.56 31 LEU B C 1
ATOM 1725 O O . LEU B 1 31 ? 24.312 -9.609 -10.125 1 66.56 31 LEU B O 1
ATOM 1729 N N . THR B 1 32 ? 24.625 -7.422 -9.93 1 71.56 32 THR B N 1
ATOM 1730 C CA . THR B 1 32 ? 25.016 -7.305 -11.336 1 71.56 32 THR B CA 1
ATOM 1731 C C . THR B 1 32 ? 26.328 -8.023 -11.594 1 71.56 32 THR B C 1
ATOM 1733 O O . THR B 1 32 ? 26.516 -8.633 -12.656 1 71.56 32 THR B O 1
ATOM 1736 N N . ALA B 1 33 ? 27.172 -7.973 -10.586 1 75.81 33 ALA B N 1
ATOM 1737 C CA . ALA B 1 33 ? 28.469 -8.641 -10.719 1 75.81 33 ALA B CA 1
ATOM 1738 C C . ALA B 1 33 ? 28.312 -10.156 -10.695 1 75.81 33 ALA B C 1
ATOM 1740 O O . ALA B 1 33 ? 29.047 -10.883 -11.359 1 75.81 33 ALA B O 1
ATOM 1741 N N . ILE B 1 34 ? 27.438 -10.672 -9.992 1 73.38 34 ILE B N 1
ATOM 1742 C CA . ILE B 1 34 ? 27.203 -12.102 -9.852 1 73.38 34 ILE B CA 1
ATOM 1743 C C . ILE B 1 34 ? 26.406 -12.617 -11.047 1 73.38 34 ILE B C 1
ATOM 1745 O O . ILE B 1 34 ? 26.75 -13.641 -11.641 1 73.38 34 ILE B O 1
ATOM 1749 N N . ASP B 1 35 ? 25.281 -11.922 -11.367 1 74.38 35 ASP B N 1
ATOM 1750 C CA . ASP B 1 35 ? 24.406 -12.242 -12.492 1 74.38 35 ASP B CA 1
ATOM 1751 C C . ASP B 1 35 ? 24.031 -10.977 -13.273 1 74.38 35 ASP B C 1
ATOM 1753 O O . ASP B 1 35 ? 23.141 -10.234 -12.859 1 74.38 35 ASP B O 1
ATOM 1757 N N . GLN B 1 36 ? 24.766 -10.797 -14.336 1 79.69 36 GLN B N 1
ATOM 1758 C CA . GLN B 1 36 ? 24.625 -9.57 -15.117 1 79.69 36 GLN B CA 1
ATOM 1759 C C . GLN B 1 36 ? 23.203 -9.391 -15.609 1 79.69 36 GLN B C 1
ATOM 1761 O O . GLN B 1 36 ? 22.672 -8.273 -15.609 1 79.69 36 GLN B O 1
ATOM 1766 N N . LYS B 1 37 ? 22.703 -10.445 -16 1 75.12 37 LYS B N 1
ATOM 1767 C CA . LYS B 1 37 ? 21.328 -10.359 -16.516 1 75.12 37 LYS B CA 1
ATOM 1768 C C . LYS B 1 37 ? 20.359 -9.953 -15.422 1 75.12 37 LYS B C 1
ATOM 1770 O O . LYS B 1 37 ? 19.562 -9.031 -15.609 1 75.12 37 LYS B O 1
ATOM 1775 N N . LEU B 1 38 ? 20.484 -10.57 -14.281 1 68.62 38 LEU B N 1
ATOM 1776 C CA . LEU B 1 38 ? 19.625 -10.25 -13.141 1 68.62 38 LEU B CA 1
ATOM 1777 C C . LEU B 1 38 ? 19.891 -8.828 -12.656 1 68.62 38 LEU B C 1
ATOM 1779 O O . LEU B 1 38 ? 18.953 -8.125 -12.258 1 68.62 38 LEU B O 1
ATOM 1783 N N . GLY B 1 39 ? 21.062 -8.492 -12.711 1 68.5 39 GLY B N 1
ATOM 1784 C CA . GLY B 1 39 ? 21.453 -7.16 -12.281 1 68.5 39 GLY B CA 1
ATOM 1785 C C . GLY B 1 39 ? 20.859 -6.062 -13.141 1 68.5 39 GLY B C 1
ATOM 1786 O O . GLY B 1 39 ? 20.328 -5.074 -12.625 1 68.5 39 GLY B O 1
ATOM 1787 N N . ILE B 1 40 ? 20.938 -6.227 -14.391 1 73.62 40 ILE B N 1
ATOM 1788 C CA . ILE B 1 40 ? 20.422 -5.227 -15.328 1 73.62 40 ILE B CA 1
ATOM 1789 C C . ILE B 1 40 ? 18.906 -5.094 -15.172 1 73.62 40 ILE B C 1
ATOM 1791 O O . ILE B 1 40 ? 18.375 -3.986 -15.188 1 73.62 40 ILE B O 1
ATOM 1795 N N . GLU B 1 41 ? 18.344 -6.172 -14.93 1 71.5 41 GLU B N 1
ATOM 1796 C CA . GLU B 1 41 ? 16.906 -6.145 -14.703 1 71.5 41 GLU B CA 1
ATOM 1797 C C . GLU B 1 41 ? 16.562 -5.414 -13.414 1 71.5 41 GLU B C 1
ATOM 1799 O O . GLU B 1 41 ? 15.602 -4.633 -13.375 1 71.5 41 GLU B O 1
ATOM 1804 N N . ALA B 1 42 ? 17.359 -5.711 -12.422 1 70.69 42 ALA B N 1
ATOM 1805 C CA . ALA B 1 42 ? 17.141 -5.059 -11.133 1 70.69 42 ALA B CA 1
ATOM 1806 C C . ALA B 1 42 ? 17.359 -3.551 -11.242 1 70.69 42 ALA B C 1
ATOM 1808 O O . ALA B 1 42 ? 16.594 -2.766 -10.664 1 70.69 42 ALA B O 1
ATOM 1809 N N . ILE B 1 43 ? 18.312 -3.156 -11.992 1 72.12 43 ILE B N 1
ATOM 1810 C CA . ILE B 1 43 ? 18.594 -1.744 -12.227 1 72.12 43 ILE B CA 1
ATOM 1811 C C . ILE B 1 43 ? 17.422 -1.099 -12.953 1 72.12 43 ILE B C 1
ATOM 1813 O O . ILE B 1 43 ? 17.031 0.035 -12.656 1 72.12 43 ILE B O 1
ATOM 1817 N N . GLY B 1 44 ? 16.906 -1.778 -13.844 1 71.81 44 GLY B N 1
ATOM 1818 C CA . GLY B 1 44 ? 15.742 -1.29 -14.562 1 71.81 44 GLY B CA 1
ATOM 1819 C C . GLY B 1 44 ? 14.539 -1.068 -13.664 1 71.81 44 GLY B C 1
ATOM 1820 O O . GLY B 1 44 ? 13.859 -0.044 -13.773 1 71.81 44 GLY B O 1
ATOM 1821 N N . VAL B 1 45 ? 14.398 -1.961 -12.758 1 67.81 45 VAL B N 1
ATOM 1822 C CA . VAL B 1 45 ? 13.273 -1.872 -11.836 1 67.81 45 VAL B CA 1
ATOM 1823 C C . VAL B 1 45 ? 13.469 -0.677 -10.906 1 67.81 45 VAL B C 1
ATOM 1825 O O . VAL B 1 45 ? 12.531 0.101 -10.68 1 67.81 45 VAL B O 1
ATOM 1828 N N . VAL B 1 46 ? 14.656 -0.594 -10.43 1 68.5 46 VAL B N 1
ATOM 1829 C CA . VAL B 1 46 ? 14.969 0.516 -9.539 1 68.5 46 VAL B CA 1
ATOM 1830 C C . VAL B 1 46 ? 14.836 1.839 -10.289 1 68.5 46 VAL B C 1
ATOM 1832 O O . VAL B 1 46 ? 14.258 2.799 -9.766 1 68.5 46 VAL B O 1
ATOM 1835 N N . GLY B 1 47 ? 15.328 1.853 -11.453 1 70.38 47 GLY B N 1
ATOM 1836 C CA . GLY B 1 47 ? 15.219 3.047 -12.273 1 70.38 47 GLY B CA 1
ATOM 1837 C C . GLY B 1 47 ? 13.781 3.445 -12.555 1 70.38 47 GLY B C 1
ATOM 1838 O O . GLY B 1 47 ? 13.43 4.625 -12.477 1 70.38 47 GLY B O 1
ATOM 1839 N N . PHE B 1 48 ? 13.023 2.461 -12.883 1 70.94 48 PHE B N 1
ATOM 1840 C CA . PHE B 1 48 ? 11.609 2.703 -13.125 1 70.94 48 PHE B CA 1
ATOM 1841 C C . PHE B 1 48 ? 10.938 3.262 -11.875 1 70.94 48 PHE B C 1
ATOM 1843 O O . PHE B 1 48 ? 10.156 4.211 -11.961 1 70.94 48 PHE B O 1
ATOM 1850 N N . SER B 1 49 ? 11.258 2.686 -10.742 1 70.62 49 SER B N 1
ATOM 1851 C CA . SER B 1 49 ? 10.656 3.139 -9.492 1 70.62 49 SER B CA 1
ATOM 1852 C C . SER B 1 49 ? 11.062 4.574 -9.172 1 70.62 49 SER B C 1
ATOM 1854 O O . SER B 1 49 ? 10.242 5.367 -8.703 1 70.62 49 SER B O 1
ATOM 1856 N N . PHE B 1 50 ? 12.242 4.887 -9.484 1 72.31 50 PHE B N 1
ATOM 1857 C CA . PHE B 1 50 ? 12.719 6.238 -9.234 1 72.31 50 PHE B CA 1
ATOM 1858 C C . PHE B 1 50 ? 12.047 7.234 -10.172 1 72.31 50 PHE B C 1
ATOM 1860 O O . PHE B 1 50 ? 11.711 8.352 -9.766 1 72.31 50 PHE B O 1
ATOM 1867 N N . ARG B 1 51 ? 11.93 6.746 -11.328 1 68.12 51 ARG B N 1
ATOM 1868 C CA . ARG B 1 51 ? 11.242 7.602 -12.289 1 68.12 51 ARG B CA 1
ATOM 1869 C C . ARG B 1 51 ? 9.797 7.844 -11.875 1 68.12 51 ARG B C 1
ATOM 1871 O O . ARG B 1 51 ? 9.297 8.961 -11.984 1 68.12 51 ARG B O 1
ATOM 1878 N N . GLU B 1 52 ? 9.203 6.816 -11.391 1 68.69 52 GLU B N 1
ATOM 1879 C CA . GLU B 1 52 ? 7.844 6.949 -10.875 1 68.69 52 GLU B CA 1
ATOM 1880 C C . GLU B 1 52 ? 7.781 7.957 -9.727 1 68.69 52 GLU B C 1
ATOM 1882 O O . GLU B 1 52 ? 6.879 8.797 -9.68 1 68.69 52 GLU B O 1
ATOM 1887 N N . MET B 1 53 ? 8.719 7.879 -8.883 1 70.94 53 MET B N 1
ATOM 1888 C CA . MET B 1 53 ? 8.773 8.797 -7.742 1 70.94 53 MET B CA 1
ATOM 1889 C C . MET B 1 53 ? 8.992 10.234 -8.211 1 70.94 53 MET B C 1
ATOM 1891 O O . MET B 1 53 ? 8.281 11.141 -7.777 1 70.94 53 MET B O 1
ATOM 1895 N N . ALA B 1 54 ? 9.898 10.383 -9.078 1 70.62 54 ALA B N 1
ATOM 1896 C CA . ALA B 1 54 ? 10.258 11.719 -9.562 1 70.62 54 ALA B CA 1
ATOM 1897 C C . ALA B 1 54 ? 9.086 12.383 -10.273 1 70.62 54 ALA B C 1
ATOM 1899 O O . ALA B 1 54 ? 8.898 13.594 -10.164 1 70.62 54 ALA B O 1
ATOM 1900 N N . MET B 1 55 ? 8.352 11.57 -10.984 1 66.81 55 MET B N 1
ATOM 1901 C CA . MET B 1 55 ? 7.246 12.117 -11.766 1 66.81 55 MET B CA 1
ATOM 1902 C C . MET B 1 55 ? 6.066 12.469 -10.859 1 66.81 55 MET B C 1
ATOM 1904 O O . MET B 1 55 ? 5.262 13.344 -11.195 1 66.81 55 MET B O 1
ATOM 1908 N N . VAL B 1 56 ? 6.012 11.844 -9.805 1 67.5 56 VAL B N 1
ATOM 1909 C CA . VAL B 1 56 ? 4.863 12.023 -8.922 1 67.5 56 VAL B CA 1
ATOM 1910 C C . VAL B 1 56 ? 5.129 13.18 -7.957 1 67.5 56 VAL B C 1
ATOM 1912 O O . VAL B 1 56 ? 4.207 13.898 -7.566 1 67.5 56 VAL B O 1
ATOM 1915 N N . ILE B 1 57 ? 6.371 13.492 -7.637 1 66.88 57 ILE B N 1
ATOM 1916 C CA . ILE B 1 57 ? 6.746 14.406 -6.566 1 66.88 57 ILE B CA 1
ATOM 1917 C C . ILE B 1 57 ? 6.34 15.828 -6.945 1 66.88 57 ILE B C 1
ATOM 1919 O O . ILE B 1 57 ? 5.684 16.531 -6.164 1 66.88 57 ILE B O 1
ATOM 1923 N N . PRO B 1 58 ? 6.562 16.234 -8.148 1 66.19 58 PRO B N 1
ATOM 1924 C CA . PRO B 1 58 ? 6.215 17.625 -8.461 1 66.19 58 PRO B CA 1
ATOM 1925 C C . PRO B 1 58 ? 4.715 17.891 -8.375 1 66.19 58 PRO B C 1
ATOM 1927 O O . PRO B 1 58 ? 4.289 18.844 -7.707 1 66.19 58 PRO B O 1
ATOM 1930 N N . PRO B 1 59 ? 3.879 17.141 -9.008 1 67.31 59 PRO B N 1
ATOM 1931 C CA . PRO B 1 59 ? 2.439 17.375 -8.867 1 67.31 59 PRO B CA 1
ATOM 1932 C C . PRO B 1 59 ? 1.975 17.312 -7.41 1 67.31 59 PRO B C 1
ATOM 1934 O O . PRO B 1 59 ? 1.062 18.047 -7.016 1 67.31 59 PRO B O 1
ATOM 1937 N N . VAL B 1 60 ? 2.57 16.5 -6.652 1 66.69 60 VAL B N 1
ATOM 1938 C CA . VAL B 1 60 ? 2.207 16.328 -5.25 1 66.69 60 VAL B CA 1
ATOM 1939 C C . VAL B 1 60 ? 2.518 17.609 -4.477 1 66.69 60 VAL B C 1
ATOM 1941 O O . VAL B 1 60 ? 1.727 18.047 -3.637 1 66.69 60 VAL B O 1
ATOM 1944 N N . PHE B 1 61 ? 3.582 18.203 -4.859 1 66.81 61 PHE B N 1
ATOM 1945 C CA . PHE B 1 61 ? 3.959 19.406 -4.141 1 66.81 61 PHE B CA 1
ATOM 1946 C C . PHE B 1 61 ? 3.021 20.562 -4.492 1 66.81 61 PHE B C 1
ATOM 1948 O O . PHE B 1 61 ? 2.711 21.391 -3.639 1 66.81 61 PHE B O 1
ATOM 1955 N N . ILE B 1 62 ? 2.631 20.562 -5.719 1 69.12 62 ILE B N 1
ATOM 1956 C CA . ILE B 1 62 ? 1.645 21.578 -6.102 1 69.12 62 ILE B CA 1
ATOM 1957 C C . ILE B 1 62 ? 0.349 21.344 -5.324 1 69.12 62 ILE B C 1
ATOM 1959 O O . ILE B 1 62 ? -0.243 22.297 -4.805 1 69.12 62 ILE B O 1
ATOM 1963 N N . LEU B 1 63 ? -0.026 20.172 -5.145 1 68.62 63 LEU B N 1
ATOM 1964 C CA . LEU B 1 63 ? -1.236 19.812 -4.41 1 68.62 63 LEU B CA 1
ATOM 1965 C C . LEU B 1 63 ? -1.094 20.156 -2.93 1 68.62 63 LEU B C 1
ATOM 1967 O O . LEU B 1 63 ? -2.055 20.578 -2.295 1 68.62 63 LEU B O 1
ATOM 1971 N N . LEU B 1 64 ? 0.127 20.062 -2.523 1 69.44 64 LEU B N 1
ATOM 1972 C CA . LEU B 1 64 ? 0.377 20.375 -1.122 1 69.44 64 LEU B CA 1
ATOM 1973 C C . LEU B 1 64 ? 0.102 21.859 -0.844 1 69.44 64 LEU B C 1
ATOM 1975 O O . LEU B 1 64 ? -0.473 22.203 0.191 1 69.44 64 LEU B O 1
ATOM 1979 N N . GLY B 1 65 ? 0.62 22.594 -1.796 1 67.56 65 GLY B N 1
ATOM 1980 C CA . GLY B 1 65 ? 0.344 24.016 -1.651 1 67.56 65 GLY B CA 1
ATOM 1981 C C . GLY B 1 65 ? -1.139 24.344 -1.619 1 67.56 65 GLY B C 1
ATOM 1982 O O . GLY B 1 65 ? -1.595 25.109 -0.772 1 67.56 65 GLY B O 1
ATOM 1983 N N . LEU B 1 66 ? -1.833 23.672 -2.41 1 71.81 66 LEU B N 1
ATOM 1984 C CA . LEU B 1 66 ? -3.275 23.875 -2.49 1 71.81 66 LEU B CA 1
ATOM 1985 C C . LEU B 1 66 ? -3.973 23.344 -1.246 1 71.81 66 LEU B C 1
ATOM 1987 O O . LEU B 1 66 ? -4.883 23.984 -0.716 1 71.81 66 LEU B O 1
ATOM 1991 N N . LEU B 1 67 ? -3.551 22.25 -0.753 1 77.62 67 LEU B N 1
ATOM 1992 C CA . LEU B 1 67 ? -4.137 21.656 0.443 1 77.62 67 LEU B CA 1
ATOM 1993 C C . LEU B 1 67 ? -3.916 22.547 1.659 1 77.62 67 LEU B C 1
ATOM 1995 O O . LEU B 1 67 ? -4.82 22.719 2.48 1 77.62 67 LEU B O 1
ATOM 1999 N N . ASP B 1 68 ? -2.754 23.125 1.647 1 79.38 68 ASP B N 1
ATOM 2000 C CA . ASP B 1 68 ? -2.402 23.969 2.781 1 79.38 68 ASP B CA 1
ATOM 2001 C C . ASP B 1 68 ? -3.33 25.172 2.865 1 79.38 68 ASP B C 1
ATOM 2003 O O . ASP B 1 68 ? -3.74 25.578 3.957 1 79.38 68 ASP B O 1
ATOM 2007 N N . VAL B 1 69 ? -3.723 25.609 1.741 1 76.25 69 VAL B N 1
ATOM 2008 C CA . VAL B 1 69 ? -4.559 26.797 1.684 1 76.25 69 VAL B CA 1
ATOM 2009 C C . VAL B 1 69 ? -6.031 26.406 1.789 1 76.25 69 VAL B C 1
ATOM 2011 O O . VAL B 1 69 ? -6.824 27.109 2.42 1 76.25 69 VAL B O 1
ATOM 2014 N N . TRP B 1 70 ? -6.379 25.266 1.259 1 79.69 70 TRP B N 1
ATOM 2015 C CA . TRP B 1 70 ? -7.781 24.891 1.101 1 79.69 70 TRP B CA 1
ATOM 2016 C C . TRP B 1 70 ? -8.32 24.266 2.379 1 79.69 70 TRP B C 1
ATOM 2018 O O . TRP B 1 70 ? -9.539 24.25 2.602 1 79.69 70 TRP B O 1
ATOM 2028 N N . VAL B 1 71 ? -7.43 23.734 3.221 1 84.75 71 VAL B N 1
ATOM 2029 C CA . VAL B 1 71 ? -7.883 23.062 4.434 1 84.75 71 VAL B CA 1
ATOM 2030 C C . VAL B 1 71 ? -7.621 23.953 5.648 1 84.75 71 VAL B C 1
ATOM 2032 O O . VAL B 1 71 ? -6.48 24.078 6.102 1 84.75 71 VAL B O 1
ATOM 2035 N N . PRO B 1 72 ? -8.695 24.516 6.121 1 90.12 72 PRO B N 1
ATOM 2036 C CA . PRO B 1 72 ? -8.5 25.344 7.316 1 90.12 72 PRO B CA 1
ATOM 2037 C C . PRO B 1 72 ? -8.102 24.516 8.539 1 90.12 72 PRO B C 1
ATOM 2039 O O . PRO B 1 72 ? -8.594 23.406 8.719 1 90.12 72 PRO B O 1
ATOM 2042 N N . LYS B 1 73 ? -7.289 25.109 9.336 1 92.94 73 LYS B N 1
ATOM 2043 C CA . LYS B 1 73 ? -6.812 24.453 10.555 1 92.94 73 LYS B CA 1
ATOM 2044 C C . LYS B 1 73 ? -7.973 24.094 11.469 1 92.94 73 LYS B C 1
ATOM 2046 O O . LYS B 1 73 ? -8 22.984 12.031 1 92.94 73 LYS B O 1
ATOM 2051 N N . GLU B 1 74 ? -8.945 24.922 11.547 1 94.88 74 GLU B N 1
ATOM 2052 C CA . GLU B 1 74 ? -10.086 24.703 12.422 1 94.88 74 GLU B CA 1
ATOM 2053 C C . GLU B 1 74 ? -10.867 23.453 12.008 1 94.88 74 GLU B C 1
ATOM 2055 O O . GLU B 1 74 ? -11.289 22.672 12.852 1 94.88 74 GLU B O 1
ATOM 2060 N N . THR B 1 75 ? -11.031 23.297 10.758 1 93.31 75 THR B N 1
ATOM 2061 C CA . THR B 1 75 ? -11.734 22.141 10.227 1 93.31 75 THR B CA 1
ATOM 2062 C C . THR B 1 75 ? -10.961 20.859 10.508 1 93.31 75 THR B C 1
ATOM 2064 O O . THR B 1 75 ? -11.547 19.859 10.938 1 93.31 75 THR B O 1
ATOM 2067 N N . MET B 1 76 ? -9.648 20.875 10.312 1 94.5 76 MET B N 1
ATOM 2068 C CA . MET B 1 76 ? -8.812 19.703 10.547 1 94.5 76 MET B CA 1
ATOM 2069 C C . MET B 1 76 ? -8.82 19.312 12.023 1 94.5 76 MET B C 1
ATOM 2071 O O . MET B 1 76 ? -9.016 18.141 12.359 1 94.5 76 MET B O 1
ATOM 2075 N N . VAL B 1 77 ? -8.758 20.297 12.859 1 94.88 77 VAL B N 1
ATOM 2076 C CA . VAL B 1 77 ? -8.734 20.031 14.297 1 94.88 77 VAL B CA 1
ATOM 2077 C C . VAL B 1 77 ? -10.078 19.453 14.734 1 94.88 77 VAL B C 1
ATOM 2079 O O . VAL B 1 77 ? -10.125 18.531 15.539 1 94.88 77 VAL B O 1
ATOM 2082 N N . ARG B 1 78 ? -11.117 19.938 14.133 1 95.69 78 ARG B N 1
ATOM 2083 C CA . ARG B 1 78 ? -12.461 19.516 14.516 1 95.69 78 ARG B CA 1
ATOM 2084 C C . ARG B 1 78 ? -12.727 18.078 14.07 1 95.69 78 ARG B C 1
ATOM 2086 O O . ARG B 1 78 ? -13.273 17.281 14.836 1 95.69 78 ARG B O 1
ATOM 2093 N N . TYR B 1 79 ? -12.266 17.688 12.906 1 95.69 79 TYR B N 1
ATOM 2094 C CA . TYR B 1 79 ? -12.727 16.438 12.305 1 95.69 79 TYR B CA 1
ATOM 2095 C C . TYR B 1 79 ? -11.656 15.359 12.406 1 95.69 79 TYR B C 1
ATOM 2097 O O . TYR B 1 79 ? -11.961 14.164 12.359 1 95.69 79 TYR B O 1
ATOM 2105 N N . MET B 1 80 ? -10.375 15.797 12.586 1 97.19 80 MET B N 1
ATOM 2106 C CA . MET B 1 80 ? -9.312 14.805 12.594 1 97.19 80 MET B CA 1
ATOM 2107 C C . MET B 1 80 ? -8.32 15.078 13.719 1 97.19 80 MET B C 1
ATOM 2109 O O . MET B 1 80 ? -7.246 14.469 13.766 1 97.19 80 MET B O 1
ATOM 2113 N N . GLY B 1 81 ? -8.672 15.969 14.555 1 97.19 81 GLY B N 1
ATOM 2114 C CA . GLY B 1 81 ? -7.789 16.344 15.648 1 97.19 81 GLY B CA 1
ATOM 2115 C C . GLY B 1 81 ? -7.863 15.391 16.828 1 97.19 81 GLY B C 1
ATOM 2116 O O . GLY B 1 81 ? -8.422 14.297 16.719 1 97.19 81 GLY B O 1
ATOM 2117 N N . GLU B 1 82 ? -7.262 15.766 17.969 1 96.44 82 GLU B N 1
ATOM 2118 C CA . GLU B 1 82 ? -7.102 14.938 19.156 1 96.44 82 GLU B CA 1
ATOM 2119 C C . GLU B 1 82 ? -8.453 14.547 19.734 1 96.44 82 GLU B C 1
ATOM 2121 O O . GLU B 1 82 ? -8.617 13.438 20.25 1 96.44 82 GLU B O 1
ATOM 2126 N N . ASP B 1 83 ? -9.414 15.367 19.531 1 96.75 83 ASP B N 1
ATOM 2127 C CA . ASP B 1 83 ? -10.703 15.133 20.172 1 96.75 83 ASP B CA 1
ATOM 2128 C C . ASP B 1 83 ? -11.719 14.586 19.172 1 96.75 83 ASP B C 1
ATOM 2130 O O . ASP B 1 83 ? -12.914 14.484 19.484 1 96.75 83 ASP B O 1
ATOM 2134 N N . SER B 1 84 ? -11.305 14.219 18.031 1 96.62 84 SER B N 1
ATOM 2135 C CA . SER B 1 84 ? -12.219 13.836 16.969 1 96.62 84 SER B CA 1
ATOM 2136 C C . SER B 1 84 ? -12.805 12.445 17.219 1 96.62 84 SER B C 1
ATOM 2138 O O . SER B 1 84 ? -13.852 12.102 16.672 1 96.62 84 SER B O 1
ATOM 2140 N N . GLY B 1 85 ? -12.148 11.609 18.031 1 95.81 85 GLY B N 1
ATOM 2141 C CA . GLY B 1 85 ? -12.664 10.289 18.359 1 95.81 85 GLY B CA 1
ATOM 2142 C C . GLY B 1 85 ? -12.828 9.391 17.141 1 95.81 85 GLY B C 1
ATOM 2143 O O . GLY B 1 85 ? -11.914 9.289 16.312 1 95.81 85 GLY B O 1
ATOM 2144 N N . ILE B 1 86 ? -13.953 8.711 17.047 1 96.88 86 ILE B N 1
ATOM 2145 C CA . ILE B 1 86 ? -14.211 7.73 15.992 1 96.88 86 ILE B CA 1
ATOM 2146 C C . ILE B 1 86 ? -14.398 8.453 14.656 1 96.88 86 ILE B C 1
ATOM 2148 O O . ILE B 1 86 ? -14.039 7.918 13.602 1 96.88 86 ILE B O 1
ATOM 2152 N N . LYS B 1 87 ? -14.93 9.609 14.703 1 97 87 LYS B N 1
ATOM 2153 C CA . LYS B 1 87 ? -15.125 10.375 13.477 1 97 87 LYS B CA 1
ATOM 2154 C C . LYS B 1 87 ? -13.797 10.625 12.766 1 97 87 LYS B C 1
ATOM 2156 O O . LYS B 1 87 ? -13.703 10.5 11.539 1 97 87 LYS B O 1
ATOM 2161 N N . GLY B 1 88 ? -12.758 10.992 13.539 1 97.69 88 GLY B N 1
ATOM 2162 C CA . GLY B 1 88 ? -11.438 11.203 12.977 1 97.69 88 GLY B CA 1
ATOM 2163 C C . GLY B 1 88 ? -10.852 9.953 12.352 1 97.69 88 GLY B C 1
ATOM 2164 O O . GLY B 1 88 ? -10.234 10.016 11.281 1 97.69 88 GLY B O 1
ATOM 2165 N N . ILE B 1 89 ? -11.133 8.859 13.016 1 97.69 89 ILE B N 1
ATOM 2166 C CA . ILE B 1 89 ? -10.641 7.566 12.547 1 97.69 89 ILE B CA 1
ATOM 2167 C C . ILE B 1 89 ? -11.281 7.223 11.211 1 97.69 89 ILE B C 1
ATOM 2169 O O . ILE B 1 89 ? -10.586 6.879 10.25 1 97.69 89 ILE B O 1
ATOM 2173 N N . VAL B 1 90 ? -12.57 7.379 11.125 1 97.25 90 VAL B N 1
ATOM 2174 C CA . VAL B 1 90 ? -13.328 7.035 9.922 1 97.25 90 VAL B CA 1
ATOM 2175 C C . VAL B 1 90 ? -12.938 7.973 8.781 1 97.25 90 VAL B C 1
ATOM 2177 O O . VAL B 1 90 ? -12.711 7.523 7.656 1 97.25 90 VAL B O 1
ATOM 2180 N N . LEU B 1 91 ? -12.797 9.211 9.07 1 95.06 91 LEU B N 1
ATOM 2181 C CA . LEU B 1 91 ? -12.453 10.188 8.047 1 95.06 91 LEU B CA 1
ATOM 2182 C C . LEU B 1 91 ? -11.039 9.945 7.527 1 95.06 91 LEU B C 1
ATOM 2184 O O . LEU B 1 91 ? -10.789 10.039 6.32 1 95.06 91 LEU B O 1
ATOM 2188 N N . ALA B 1 92 ? -10.094 9.68 8.422 1 97.31 92 ALA B N 1
ATOM 2189 C CA . ALA B 1 92 ? -8.727 9.383 8.016 1 97.31 92 ALA B CA 1
ATOM 2190 C C . ALA B 1 92 ? -8.68 8.188 7.074 1 97.31 92 ALA B C 1
ATOM 2192 O O . ALA B 1 92 ? -8 8.219 6.047 1 97.31 92 ALA B O 1
ATOM 2193 N N . PHE B 1 93 ? -9.469 7.156 7.441 1 96.81 93 PHE B N 1
ATOM 2194 C CA . PHE B 1 93 ? -9.516 5.945 6.629 1 96.81 93 PHE B CA 1
ATOM 2195 C C . PHE B 1 93 ? -10.102 6.242 5.254 1 96.81 93 PHE B C 1
ATOM 2197 O O . PHE B 1 93 ? -9.555 5.82 4.234 1 96.81 93 PHE B O 1
ATOM 2204 N N . LEU B 1 94 ? -11.18 7 5.219 1 93.5 94 LEU B N 1
ATOM 2205 C CA . LEU B 1 94 ? -11.859 7.312 3.967 1 93.5 94 LEU B CA 1
ATOM 2206 C C . LEU B 1 94 ? -11 8.203 3.084 1 93.5 94 LEU B C 1
ATOM 2208 O O . LEU B 1 94 ? -10.945 8.016 1.867 1 93.5 94 LEU B O 1
ATOM 2212 N N . LEU B 1 95 ? -10.328 9.188 3.682 1 91.5 95 LEU B N 1
ATOM 2213 C CA . LEU B 1 95 ? -9.453 10.078 2.924 1 91.5 95 LEU B CA 1
ATOM 2214 C C . LEU B 1 95 ? -8.305 9.297 2.293 1 91.5 95 LEU B C 1
ATOM 2216 O O . LEU B 1 95 ? -7.977 9.508 1.123 1 91.5 95 LEU B O 1
ATOM 2220 N N . GLY B 1 96 ? -7.707 8.344 3.068 1 93.88 96 GLY B N 1
ATOM 2221 C CA . GLY B 1 96 ? -6.648 7.496 2.539 1 93.88 96 GLY B CA 1
ATOM 2222 C C . GLY B 1 96 ? -7.117 6.582 1.423 1 93.88 96 GLY B C 1
ATOM 2223 O O . GLY B 1 96 ? -6.434 6.434 0.408 1 93.88 96 GLY B O 1
ATOM 2224 N N . SER B 1 97 ? -8.32 6.043 1.566 1 92.56 97 SER B N 1
ATOM 2225 C CA . SER B 1 97 ? -8.867 5.109 0.586 1 92.56 97 SER B CA 1
ATOM 2226 C C . SER B 1 97 ? -9.281 5.828 -0.692 1 92.56 97 SER B C 1
ATOM 2228 O O . SER B 1 97 ? -9.258 5.242 -1.777 1 92.56 97 SER B O 1
ATOM 2230 N N . ALA B 1 98 ? -9.594 7.047 -0.561 1 87 98 ALA B N 1
ATOM 2231 C CA . ALA B 1 98 ? -10.086 7.812 -1.702 1 87 98 ALA B CA 1
ATOM 2232 C C . ALA B 1 98 ? -8.945 8.531 -2.416 1 87 98 ALA B C 1
ATOM 2234 O O . ALA B 1 98 ? -9.141 9.141 -3.465 1 87 98 ALA B O 1
ATOM 2235 N N . ALA B 1 99 ? -7.742 8.477 -1.826 1 83.56 99 ALA B N 1
ATOM 2236 C CA . ALA B 1 99 ? -6.602 9.203 -2.387 1 83.56 99 ALA B CA 1
ATOM 2237 C C . ALA B 1 99 ? -6.191 8.609 -3.734 1 83.56 99 ALA B C 1
ATOM 2239 O O . ALA B 1 99 ? -6.477 7.449 -4.023 1 83.56 99 ALA B O 1
ATOM 2240 N N . ALA B 1 100 ? -5.695 9.484 -4.504 1 77.25 100 ALA B N 1
ATOM 2241 C CA . ALA B 1 100 ? -5.223 9.078 -5.824 1 77.25 100 ALA B CA 1
ATOM 2242 C C . ALA B 1 100 ? -3.697 9.117 -5.895 1 77.25 100 ALA B C 1
ATOM 2244 O O . ALA B 1 100 ? -3.049 9.797 -5.102 1 77.25 100 ALA B O 1
ATOM 2245 N N . GLY B 1 101 ? -3.197 8.359 -6.836 1 78.19 101 GLY B N 1
ATOM 2246 C CA . GLY B 1 101 ? -1.759 8.398 -7.043 1 78.19 101 GLY B CA 1
ATOM 2247 C C . GLY B 1 101 ? -1.002 7.438 -6.141 1 78.19 101 GLY B C 1
ATOM 2248 O O . GLY B 1 101 ? -1.604 6.727 -5.336 1 78.19 101 GLY B O 1
ATOM 2249 N N . PRO B 1 102 ? 0.251 7.441 -6.219 1 81.06 102 PRO B N 1
ATOM 2250 C CA . PRO B 1 102 ? 1.084 6.52 -5.441 1 81.06 102 PRO B CA 1
ATOM 2251 C C . PRO B 1 102 ? 1.264 6.961 -3.992 1 81.06 102 PRO B C 1
ATOM 2253 O O . PRO B 1 102 ? 1.083 8.141 -3.676 1 81.06 102 PRO B O 1
ATOM 2256 N N . LEU B 1 103 ? 1.56 6.008 -3.182 1 88.62 103 LEU B N 1
ATOM 2257 C CA . LEU B 1 103 ? 1.717 6.234 -1.749 1 88.62 103 LEU B CA 1
ATOM 2258 C C . LEU B 1 103 ? 2.775 7.301 -1.479 1 88.62 103 LEU B C 1
ATOM 2260 O O . LEU B 1 103 ? 2.807 7.891 -0.397 1 88.62 103 LEU B O 1
ATOM 2264 N N . TYR B 1 104 ? 3.6 7.625 -2.393 1 84.94 104 TYR B N 1
ATOM 2265 C CA . TYR B 1 104 ? 4.613 8.664 -2.232 1 84.94 104 TYR B CA 1
ATOM 2266 C C . TYR B 1 104 ? 3.975 9.992 -1.864 1 84.94 104 TYR B C 1
ATOM 2268 O O . TYR B 1 104 ? 4.539 10.766 -1.083 1 84.94 104 TYR B O 1
ATOM 2276 N N . GLY B 1 105 ? 2.885 10.203 -2.443 1 86.81 105 GLY B N 1
ATOM 2277 C CA . GLY B 1 105 ? 2.188 11.453 -2.195 1 86.81 105 GLY B CA 1
ATOM 2278 C C . GLY B 1 105 ? 1.596 11.539 -0.801 1 86.81 105 GLY B C 1
ATOM 2279 O O . GLY B 1 105 ? 1.39 12.633 -0.276 1 86.81 105 GLY B O 1
ATOM 2280 N N . ALA B 1 106 ? 1.38 10.414 -0.171 1 91.81 106 ALA B N 1
ATOM 2281 C CA . ALA B 1 106 ? 0.749 10.375 1.146 1 91.81 106 ALA B CA 1
ATOM 2282 C C . ALA B 1 106 ? 1.64 11.031 2.197 1 91.81 106 ALA B C 1
ATOM 2284 O O . ALA B 1 106 ? 1.143 11.625 3.158 1 91.81 106 ALA B O 1
ATOM 2285 N N . PHE B 1 107 ? 2.934 11.016 2 1 91.56 107 PHE B N 1
ATOM 2286 C CA . PHE B 1 107 ? 3.848 11.43 3.057 1 91.56 107 PHE B CA 1
ATOM 2287 C C . PHE B 1 107 ? 3.902 12.945 3.162 1 91.56 107 PHE B C 1
ATOM 2289 O O . PHE B 1 107 ? 3.711 13.508 4.246 1 91.56 107 PHE B O 1
ATOM 2296 N N . PRO B 1 108 ? 4.07 13.648 2.035 1 88.19 108 PRO B N 1
ATOM 2297 C CA .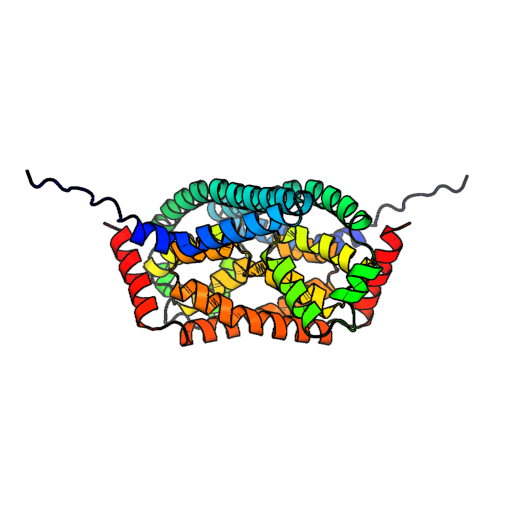 PRO B 1 108 ? 3.996 15.109 2.166 1 88.19 108 PRO B CA 1
ATOM 2298 C C . PRO B 1 108 ? 2.602 15.594 2.559 1 88.19 108 PRO B C 1
ATOM 2300 O O . PRO B 1 108 ? 2.469 16.609 3.254 1 88.19 108 PRO B O 1
ATOM 2303 N N . ILE B 1 109 ? 1.59 14.922 2.123 1 90.62 109 ILE B N 1
ATOM 2304 C CA . ILE B 1 109 ? 0.235 15.297 2.516 1 90.62 109 ILE B CA 1
ATOM 2305 C C . ILE B 1 109 ? 0.055 15.078 4.016 1 90.62 109 ILE B C 1
ATOM 2307 O O . ILE B 1 109 ? -0.561 15.898 4.699 1 90.62 109 ILE B O 1
ATOM 2311 N N . ALA B 1 110 ? 0.587 14.039 4.477 1 93.44 110 ALA B N 1
ATOM 2312 C CA . ALA B 1 110 ? 0.558 13.766 5.91 1 93.44 110 ALA B CA 1
ATOM 2313 C C . ALA B 1 110 ? 1.171 14.922 6.699 1 93.44 110 ALA B C 1
ATOM 2315 O O . ALA B 1 110 ? 0.646 15.312 7.746 1 93.44 110 ALA B O 1
ATOM 2316 N N . LEU B 1 111 ? 2.217 15.477 6.168 1 90.12 111 LEU B N 1
ATOM 2317 C CA . LEU B 1 111 ? 2.883 16.594 6.836 1 90.12 111 LEU B CA 1
ATOM 2318 C C . LEU B 1 111 ? 1.965 17.812 6.91 1 90.12 111 LEU B C 1
ATOM 2320 O O . LEU B 1 111 ? 1.912 18.484 7.938 1 90.12 111 LEU B O 1
ATOM 2324 N N . ILE B 1 112 ? 1.285 18.062 5.879 1 89.62 112 ILE B N 1
ATOM 2325 C CA . ILE B 1 112 ? 0.372 19.188 5.844 1 89.62 112 ILE B CA 1
ATOM 2326 C C . ILE B 1 112 ? -0.778 18.969 6.824 1 89.62 112 ILE B C 1
ATOM 2328 O O . ILE B 1 112 ? -1.189 19.875 7.535 1 89.62 112 ILE B O 1
ATOM 2332 N N . LEU B 1 113 ? -1.315 17.75 6.879 1 93.62 113 LEU B N 1
ATOM 2333 C CA . LEU B 1 113 ? -2.406 17.453 7.797 1 93.62 113 LEU B CA 1
ATOM 2334 C C . LEU B 1 113 ? -1.953 17.594 9.242 1 93.62 113 LEU B C 1
ATOM 2336 O O . LEU B 1 113 ? -2.703 18.078 10.086 1 93.62 113 LEU B O 1
ATOM 2340 N N . MET B 1 114 ? -0.753 17.172 9.469 1 93.06 114 MET B N 1
ATOM 2341 C CA . MET B 1 114 ? -0.182 17.344 10.805 1 93.06 114 MET B CA 1
ATOM 2342 C C . MET B 1 114 ? -0.047 18.812 11.164 1 93.06 114 MET B C 1
ATOM 2344 O O . MET B 1 114 ? -0.379 19.219 12.281 1 93.06 114 MET B O 1
ATOM 2348 N N . LYS B 1 115 ? 0.408 19.5 10.195 1 91.19 115 LYS B N 1
ATOM 2349 C CA . LYS B 1 115 ? 0.558 20.953 10.375 1 91.19 115 LYS B CA 1
ATOM 2350 C C . LYS B 1 115 ? -0.779 21.609 10.711 1 91.19 115 LYS B C 1
ATOM 2352 O O . LYS B 1 115 ? -0.83 22.562 11.484 1 91.19 115 LYS B O 1
ATOM 2357 N N . LYS B 1 116 ? -1.797 21.047 10.203 1 92.94 116 LYS B N 1
ATOM 2358 C CA . LYS B 1 116 ? -3.127 21.625 10.375 1 92.94 116 LYS B CA 1
ATOM 2359 C C . LYS B 1 116 ? -3.812 21.078 11.617 1 92.94 116 LYS B C 1
ATOM 2361 O O . LYS B 1 116 ? -4.969 21.406 11.891 1 92.94 116 LYS B O 1
ATOM 2366 N N . GLY B 1 117 ? -3.18 20.141 12.305 1 94.31 117 GLY B N 1
ATOM 2367 C CA . GLY B 1 117 ? -3.662 19.797 13.625 1 94.31 117 GLY B CA 1
ATOM 2368 C C . GLY B 1 117 ? -4.312 18.422 13.68 1 94.31 117 GLY B C 1
ATOM 2369 O O . GLY B 1 117 ? -4.988 18.078 14.656 1 94.31 117 GLY B O 1
ATOM 2370 N N . ALA B 1 118 ? -4.102 17.656 12.648 1 96.38 118 ALA B N 1
ATOM 2371 C CA . ALA B 1 118 ? -4.633 16.297 12.68 1 96.38 118 ALA B CA 1
ATOM 2372 C C . ALA B 1 118 ? -3.928 15.461 13.742 1 96.38 118 ALA B C 1
ATOM 2374 O O . ALA B 1 118 ? -2.723 15.609 13.961 1 96.38 118 ALA B O 1
ATOM 2375 N N . LYS B 1 119 ? -4.723 14.633 14.398 1 96.62 119 LYS B N 1
ATOM 2376 C CA . LYS B 1 119 ? -4.164 13.688 15.359 1 96.62 119 LYS B CA 1
ATOM 2377 C C . LYS B 1 119 ? -3.189 12.727 14.695 1 96.62 119 LYS B C 1
ATOM 2379 O O . LYS B 1 119 ? -3.461 12.219 13.602 1 96.62 119 LYS B O 1
ATOM 2384 N N . PHE B 1 120 ? -2.051 12.445 15.328 1 95.94 120 PHE B N 1
ATOM 2385 C CA . PHE B 1 120 ? -0.978 11.641 14.742 1 95.94 120 PHE B CA 1
ATOM 2386 C C . PHE B 1 120 ? -1.481 10.258 14.367 1 95.94 120 PHE B C 1
ATOM 2388 O O . PHE B 1 120 ? -1.192 9.758 13.273 1 95.94 120 PHE B O 1
ATOM 2395 N N . SER B 1 121 ? -2.252 9.648 15.266 1 96.62 121 SER B N 1
ATOM 2396 C CA . SER B 1 121 ? -2.779 8.32 14.984 1 96.62 121 SER B CA 1
ATOM 2397 C C . SER B 1 121 ? -3.695 8.336 13.766 1 96.62 121 SER B C 1
ATOM 2399 O O . SER B 1 121 ? -3.715 7.379 12.984 1 96.62 121 SER B O 1
ATOM 2401 N N . ASN B 1 122 ? -4.48 9.414 13.594 1 97.81 122 ASN B N 1
ATOM 2402 C CA . ASN B 1 122 ? -5.344 9.539 12.422 1 97.81 122 ASN B CA 1
ATOM 2403 C C . ASN B 1 122 ? -4.527 9.672 11.133 1 97.81 122 ASN B C 1
ATOM 2405 O O . ASN B 1 122 ? -4.918 9.148 10.094 1 97.81 122 ASN B O 1
ATOM 2409 N N . ILE B 1 123 ? -3.383 10.32 11.203 1 97.25 123 ILE B N 1
ATOM 2410 C CA . ILE B 1 123 ? -2.48 10.453 10.07 1 97.25 123 ILE B CA 1
ATOM 2411 C C . ILE B 1 123 ? -1.938 9.086 9.672 1 97.25 123 ILE B C 1
ATOM 2413 O O . ILE B 1 123 ? -1.836 8.766 8.484 1 97.25 123 ILE B O 1
ATOM 2417 N N . LEU B 1 124 ? -1.619 8.289 10.672 1 97.56 124 LEU B N 1
ATOM 2418 C CA . LEU B 1 124 ? -1.101 6.953 10.422 1 97.56 124 LEU B CA 1
ATOM 2419 C C . LEU B 1 124 ? -2.164 6.074 9.773 1 97.56 124 LEU B C 1
ATOM 2421 O O . LEU B 1 124 ? -1.854 5.254 8.906 1 97.56 124 LEU B O 1
ATOM 2425 N N . ILE B 1 125 ? -3.383 6.246 10.203 1 98.25 125 ILE B N 1
ATOM 2426 C CA . ILE B 1 125 ? -4.496 5.523 9.594 1 98.25 125 ILE B CA 1
ATOM 2427 C C . ILE B 1 125 ? -4.66 5.957 8.141 1 98.25 125 ILE B C 1
ATOM 2429 O O . ILE B 1 125 ? -4.848 5.121 7.254 1 98.25 125 ILE B O 1
ATOM 2433 N N . PHE B 1 126 ? -4.574 7.23 7.914 1 97.88 126 PHE B N 1
ATOM 2434 C CA . PHE B 1 126 ? -4.629 7.809 6.578 1 97.88 126 PHE B CA 1
ATOM 2435 C C . PHE B 1 126 ? -3.572 7.184 5.676 1 97.88 126 PHE B C 1
ATOM 2437 O O . PHE B 1 126 ? -3.881 6.727 4.574 1 97.88 126 PHE B O 1
ATOM 2444 N N . ILE B 1 127 ? -2.357 7.059 6.094 1 97.25 127 ILE B N 1
ATOM 2445 C CA . ILE B 1 127 ? -1.25 6.496 5.328 1 97.25 127 ILE B CA 1
ATOM 2446 C C . ILE B 1 127 ? -1.497 5.012 5.082 1 97.25 127 ILE B C 1
ATOM 2448 O O . ILE B 1 127 ? -1.304 4.52 3.967 1 97.25 127 ILE B O 1
ATOM 2452 N N . GLY B 1 128 ? -1.916 4.309 6.129 1 97.44 128 GLY B N 1
ATOM 2453 C CA . GLY B 1 128 ? -2.209 2.889 6.004 1 97.44 128 GLY B CA 1
ATOM 2454 C C . GLY B 1 128 ? -3.303 2.592 4.996 1 97.44 128 GLY B C 1
ATOM 2455 O O . GLY B 1 128 ? -3.184 1.654 4.203 1 97.44 128 GLY B O 1
ATOM 2456 N N . ALA B 1 129 ? -4.344 3.404 5.051 1 97 129 ALA B N 1
ATOM 2457 C CA . ALA B 1 129 ? -5.453 3.227 4.113 1 97 129 ALA B CA 1
ATOM 2458 C C . ALA B 1 129 ? -5.012 3.523 2.682 1 97 129 ALA B C 1
ATOM 2460 O O . ALA B 1 129 ? -5.367 2.797 1.752 1 97 129 ALA B O 1
ATOM 2461 N N . TRP B 1 130 ? -4.246 4.582 2.506 1 94.38 130 TRP B N 1
ATOM 2462 C CA . TRP B 1 130 ? -3.713 4.934 1.194 1 94.38 130 TRP B CA 1
ATOM 2463 C C . TRP B 1 130 ? -2.889 3.789 0.616 1 94.38 130 TRP B C 1
ATOM 2465 O O . TRP B 1 130 ? -2.957 3.51 -0.583 1 94.38 130 TRP B O 1
ATOM 2475 N N . SER B 1 131 ? -2.232 3.109 1.416 1 94.31 131 SER B N 1
ATOM 2476 C CA . SER B 1 131 ? -1.311 2.061 0.99 1 94.31 131 SER B CA 1
ATOM 2477 C C . SER B 1 131 ? -2.062 0.799 0.578 1 94.31 131 SER B C 1
ATOM 2479 O O . SER B 1 131 ? -1.605 0.054 -0.292 1 94.31 131 SER B O 1
ATOM 2481 N N . THR B 1 132 ? -3.197 0.533 1.186 1 94.12 132 THR B N 1
ATOM 2482 C CA . THR B 1 132 ? -3.678 -0.839 1.07 1 94.12 132 THR B CA 1
ATOM 2483 C C . THR B 1 132 ? -5.125 -0.867 0.593 1 94.12 132 THR B C 1
ATOM 2485 O O . THR B 1 132 ? -5.598 -1.883 0.078 1 94.12 132 THR B O 1
ATOM 2488 N N . THR B 1 133 ? -5.887 0.253 0.743 1 94.31 133 THR B N 1
ATOM 2489 C CA . THR B 1 133 ? -7.328 0.114 0.583 1 94.31 133 THR B CA 1
ATOM 2490 C C . THR B 1 133 ? -7.871 1.169 -0.378 1 94.31 133 THR B C 1
ATOM 2492 O O . THR B 1 133 ? -9.016 1.602 -0.25 1 94.31 133 THR B O 1
ATOM 2495 N N . LYS B 1 134 ? -7.113 1.579 -1.229 1 90.38 134 LYS B N 1
ATOM 2496 C CA . LYS B 1 134 ? -7.609 2.521 -2.229 1 90.38 134 LYS B CA 1
ATOM 2497 C C . LYS B 1 134 ? -8.805 1.943 -2.979 1 90.38 134 LYS B C 1
ATOM 2499 O O . LYS B 1 134 ? -8.828 0.754 -3.305 1 90.38 134 LYS B O 1
ATOM 2504 N N . ILE B 1 135 ? -9.625 2.797 -3.355 1 86.62 135 ILE B N 1
ATOM 2505 C CA . ILE B 1 135 ? -10.898 2.371 -3.936 1 86.62 135 ILE B CA 1
ATOM 2506 C C . ILE B 1 135 ? -10.648 1.729 -5.301 1 86.62 135 ILE B C 1
ATOM 2508 O O . ILE B 1 135 ? -11.086 0.602 -5.547 1 86.62 135 ILE B O 1
ATOM 2512 N N . PRO B 1 136 ? -9.891 2.387 -6.23 1 83.44 136 PRO B N 1
ATOM 2513 C CA . PRO B 1 136 ? -9.664 1.725 -7.516 1 83.44 136 PRO B CA 1
ATOM 2514 C C . PRO B 1 136 ? -8.891 0.414 -7.375 1 83.44 136 PRO B C 1
ATOM 2516 O O . PRO B 1 136 ? -9.125 -0.529 -8.133 1 83.44 136 PRO B O 1
ATOM 2519 N N . MET B 1 137 ? -8.008 0.398 -6.461 1 88 137 MET B N 1
ATOM 2520 C CA . MET B 1 137 ? -7.234 -0.817 -6.219 1 88 137 MET B CA 1
ATOM 2521 C C . MET B 1 137 ? -8.141 -1.954 -5.758 1 88 137 MET B C 1
ATOM 2523 O O . MET B 1 137 ? -7.965 -3.102 -6.172 1 88 137 MET B O 1
ATOM 2527 N N . PHE B 1 138 ? -9.07 -1.63 -4.898 1 91.69 138 PHE B N 1
ATOM 2528 C CA . PHE B 1 138 ? -10.047 -2.598 -4.402 1 91.69 138 PHE B CA 1
ATOM 2529 C C . PHE B 1 138 ? -10.859 -3.188 -5.547 1 91.69 138 PHE B C 1
ATOM 2531 O O . PHE B 1 138 ? -11.062 -4.402 -5.613 1 91.69 138 PHE B O 1
ATOM 2538 N N . LEU B 1 139 ? -11.266 -2.395 -6.461 1 85.44 139 LEU B N 1
ATOM 2539 C CA . LEU B 1 139 ? -12.039 -2.834 -7.617 1 85.44 139 LEU B CA 1
ATOM 2540 C C . LEU B 1 139 ? -11.203 -3.732 -8.523 1 85.44 139 LEU B C 1
ATOM 2542 O O . LEU B 1 139 ? -11.688 -4.75 -9.016 1 85.44 139 LEU B O 1
ATOM 2546 N N . PHE B 1 140 ? -10.008 -3.365 -8.695 1 85.62 140 PHE B N 1
ATOM 2547 C CA . PHE B 1 140 ? -9.117 -4.172 -9.516 1 85.62 140 PHE B CA 1
ATOM 2548 C C . PHE B 1 140 ? -8.844 -5.52 -8.859 1 85.62 140 PHE B C 1
ATOM 2550 O O . PHE B 1 140 ? -8.797 -6.551 -9.539 1 85.62 140 PHE B O 1
ATOM 2557 N N . GLU B 1 141 ? -8.672 -5.457 -7.574 1 90.25 141 GLU B N 1
ATOM 2558 C CA . GLU B 1 141 ? -8.453 -6.676 -6.801 1 90.25 141 GLU B CA 1
ATOM 2559 C C . GLU B 1 141 ? -9.641 -7.625 -6.93 1 90.25 141 GLU B C 1
ATOM 2561 O O . GLU B 1 141 ? -9.461 -8.844 -7.043 1 90.25 141 GLU B O 1
ATOM 2566 N N . MET B 1 142 ? -10.82 -7.113 -6.965 1 89.56 142 MET B N 1
ATOM 2567 C CA . MET B 1 142 ? -12.031 -7.918 -7.117 1 89.56 142 MET B CA 1
ATOM 2568 C C . MET B 1 142 ? -12.047 -8.633 -8.469 1 89.56 142 MET B C 1
ATOM 2570 O O . MET B 1 142 ? -12.414 -9.805 -8.547 1 89.56 142 MET B O 1
ATOM 2574 N N . THR B 1 143 ? -11.594 -7.969 -9.453 1 83.44 143 THR B N 1
ATOM 2575 C CA . THR B 1 143 ? -11.609 -8.531 -10.797 1 83.44 143 THR B CA 1
ATOM 2576 C C . THR B 1 143 ? -10.477 -9.539 -10.977 1 83.44 143 THR B C 1
ATOM 2578 O O . THR B 1 143 ? -10.648 -10.562 -11.633 1 83.44 143 THR B O 1
ATOM 2581 N N . ALA B 1 144 ? -9.398 -9.266 -10.383 1 84.56 144 ALA B N 1
ATOM 2582 C CA . ALA B 1 144 ? -8.211 -10.094 -10.594 1 84.56 144 ALA B CA 1
ATOM 2583 C C . ALA B 1 144 ? -8.258 -11.352 -9.734 1 84.56 144 ALA B C 1
ATOM 2585 O O . ALA B 1 144 ? -7.945 -12.445 -10.211 1 84.56 144 ALA B O 1
ATOM 2586 N N . LEU B 1 145 ? -8.695 -11.195 -8.453 1 90.5 145 LEU B N 1
ATOM 2587 C CA . LEU B 1 145 ? -8.57 -12.312 -7.523 1 90.5 145 LEU B CA 1
ATOM 2588 C C . LEU B 1 145 ? -9.938 -12.75 -7.008 1 90.5 145 LEU B C 1
ATOM 2590 O O . LEU B 1 145 ? -10.039 -13.758 -6.301 1 90.5 145 LEU B O 1
ATOM 2594 N N . GLY B 1 146 ? -10.953 -12 -7.32 1 87.94 146 GLY B N 1
ATOM 2595 C CA . GLY B 1 146 ? -12.305 -12.359 -6.914 1 87.94 146 GLY B CA 1
ATOM 2596 C C . GLY B 1 146 ? -12.852 -11.477 -5.812 1 87.94 146 GLY B C 1
ATOM 2597 O O . GLY B 1 146 ? -12.094 -10.945 -5 1 87.94 146 GLY B O 1
ATOM 2598 N N . SER B 1 147 ? -14.172 -11.336 -5.691 1 90.19 147 SER B N 1
ATOM 2599 C CA . SER B 1 147 ? -14.844 -10.461 -4.73 1 90.19 147 SER B CA 1
ATOM 2600 C C . SER B 1 147 ? -14.672 -10.969 -3.305 1 90.19 147 SER B C 1
ATOM 2602 O O . SER B 1 147 ? -14.508 -10.18 -2.373 1 90.19 147 SER B O 1
ATOM 2604 N N . ASP B 1 148 ? -14.742 -12.234 -3.113 1 91.56 148 ASP B N 1
ATOM 2605 C CA . ASP B 1 148 ? -14.594 -12.797 -1.773 1 91.56 148 ASP B CA 1
ATOM 2606 C C . ASP B 1 148 ? -13.211 -12.484 -1.201 1 91.56 148 ASP B C 1
ATOM 2608 O O . ASP B 1 148 ? -13.086 -12.125 -0.029 1 91.56 148 ASP B O 1
ATOM 2612 N N . PHE B 1 149 ? -12.25 -12.648 -2.07 1 93.25 149 PHE B N 1
ATOM 2613 C CA . PHE B 1 149 ? -10.891 -12.328 -1.647 1 93.25 149 PHE B CA 1
ATOM 2614 C C . PHE B 1 149 ? -10.766 -10.859 -1.285 1 93.25 149 PHE B C 1
ATOM 2616 O O . PHE B 1 149 ? -10.281 -10.516 -0.201 1 93.25 149 PHE B O 1
ATOM 2623 N N . ALA B 1 150 ? -11.211 -10.016 -2.191 1 94.62 150 ALA B N 1
ATOM 2624 C CA . ALA B 1 150 ? -11.07 -8.57 -2.025 1 94.62 150 ALA B CA 1
ATOM 2625 C C . ALA B 1 150 ? -11.805 -8.086 -0.777 1 94.62 150 ALA B C 1
ATOM 2627 O O . ALA B 1 150 ? -11.266 -7.293 -0.002 1 94.62 150 ALA B O 1
ATOM 2628 N N . ILE B 1 151 ? -12.992 -8.562 -0.542 1 95.12 151 ILE B N 1
ATOM 2629 C CA . ILE B 1 151 ? -13.805 -8.148 0.595 1 95.12 151 ILE B CA 1
ATOM 2630 C C . ILE B 1 151 ? -13.18 -8.656 1.892 1 95.12 151 ILE B C 1
ATOM 2632 O O . ILE B 1 151 ? -13.086 -7.922 2.875 1 95.12 151 ILE B O 1
ATOM 2636 N N . THR B 1 152 ? -12.742 -9.906 1.893 1 96.12 152 THR B N 1
ATOM 2637 C CA . THR B 1 152 ? -12.102 -10.461 3.08 1 96.12 152 THR B CA 1
ATOM 2638 C C . THR B 1 152 ? -10.836 -9.68 3.426 1 96.12 152 THR B C 1
ATOM 2640 O O . THR B 1 152 ? -10.594 -9.367 4.594 1 96.12 152 THR B O 1
ATOM 2643 N N . ARG B 1 153 ? -10.031 -9.422 2.42 1 96.44 153 ARG B N 1
ATOM 2644 C CA . ARG B 1 153 ? -8.805 -8.664 2.648 1 96.44 153 ARG B CA 1
ATOM 2645 C C . ARG B 1 153 ? -9.109 -7.27 3.189 1 96.44 153 ARG B C 1
ATOM 2647 O O . ARG B 1 153 ? -8.445 -6.793 4.109 1 96.44 153 ARG B O 1
ATOM 2654 N N . LEU B 1 154 ? -10.125 -6.617 2.625 1 96.81 154 LEU B N 1
ATOM 2655 C CA . LEU B 1 154 ? -10.531 -5.301 3.111 1 96.81 154 LEU B CA 1
ATOM 2656 C C . LEU B 1 154 ? -10.945 -5.367 4.578 1 96.81 154 LEU B C 1
ATOM 2658 O O . LEU B 1 154 ? -10.523 -4.543 5.387 1 96.81 154 LEU B O 1
ATOM 2662 N N . LEU B 1 155 ? -11.758 -6.316 4.926 1 97.19 155 LEU B N 1
ATOM 2663 C CA . LEU B 1 155 ? -12.297 -6.449 6.273 1 97.19 155 LEU B CA 1
ATOM 2664 C C . LEU B 1 155 ? -11.188 -6.758 7.273 1 97.19 155 LEU B C 1
ATOM 2666 O O . LEU B 1 155 ? -11.25 -6.328 8.43 1 97.19 155 LEU B O 1
ATOM 2670 N N . ILE B 1 156 ? -10.211 -7.441 6.898 1 97 156 ILE B N 1
ATOM 2671 C CA . ILE B 1 156 ? -9.086 -7.773 7.766 1 97 156 ILE B CA 1
ATOM 2672 C C . ILE B 1 156 ? -8.133 -6.586 7.863 1 97 156 ILE B C 1
ATOM 2674 O O . ILE B 1 156 ? -7.562 -6.32 8.922 1 97 156 ILE B O 1
ATOM 2678 N N . ASN B 1 157 ? -7.988 -5.859 6.727 1 97.44 157 ASN B N 1
ATOM 2679 C CA . ASN B 1 157 ? -7.062 -4.734 6.699 1 97.44 157 ASN B CA 1
ATOM 2680 C C . ASN B 1 157 ? -7.555 -3.582 7.574 1 97.44 157 ASN B C 1
ATOM 2682 O O . ASN B 1 157 ? -6.75 -2.846 8.148 1 97.44 157 ASN B O 1
ATOM 2686 N N . ILE B 1 158 ? -8.867 -3.424 7.711 1 97.5 158 ILE B N 1
ATOM 2687 C CA . ILE B 1 158 ? -9.414 -2.305 8.469 1 97.5 158 ILE B CA 1
ATOM 2688 C C . ILE B 1 158 ? -8.938 -2.389 9.922 1 97.5 158 ILE B C 1
ATOM 2690 O O . ILE B 1 158 ? -8.242 -1.49 10.406 1 97.5 158 ILE B O 1
ATOM 2694 N N . PRO B 1 159 ? -9.18 -3.465 10.664 1 97.31 159 PRO B N 1
ATOM 2695 C CA . PRO B 1 159 ? -8.617 -3.535 12.016 1 97.31 159 PRO B CA 1
ATOM 2696 C C . PRO B 1 159 ? -7.094 -3.592 12.023 1 97.31 159 PRO B C 1
ATOM 2698 O O . PRO B 1 159 ? -6.457 -3.102 12.953 1 97.31 159 PRO B O 1
ATOM 2701 N N . GLY B 1 160 ? -6.477 -4.254 11.023 1 97.06 160 GLY B N 1
ATOM 2702 C CA . GLY B 1 160 ? -5.027 -4.281 10.914 1 97.06 160 GLY B CA 1
ATOM 2703 C C . GLY B 1 160 ? -4.406 -2.896 10.867 1 97.06 160 GLY B C 1
ATOM 2704 O O . GLY B 1 160 ? -3.441 -2.621 11.586 1 97.06 160 GLY B O 1
ATOM 2705 N N . ILE B 1 161 ? -5.004 -2.023 10.047 1 97.75 161 ILE B N 1
ATOM 2706 C CA . ILE B 1 161 ? -4.527 -0.651 9.922 1 97.75 161 ILE B CA 1
ATOM 2707 C C . ILE B 1 161 ? -4.656 0.067 11.266 1 97.75 161 ILE B C 1
ATOM 2709 O O . ILE B 1 161 ? -3.748 0.793 11.672 1 97.75 161 ILE B O 1
ATOM 2713 N N . MET B 1 162 ? -5.738 -0.118 11.969 1 97.12 162 MET B N 1
ATOM 2714 C CA . MET B 1 162 ? -5.961 0.513 13.273 1 97.12 162 MET B CA 1
ATOM 2715 C C . MET B 1 162 ? -4.93 0.039 14.289 1 97.12 162 MET B C 1
ATOM 2717 O O . MET B 1 162 ? -4.371 0.845 15.031 1 97.12 162 MET B O 1
ATOM 2721 N N . ILE B 1 163 ? -4.68 -1.24 14.312 1 97.5 163 ILE B N 1
ATOM 2722 C CA . ILE B 1 163 ? -3.73 -1.82 15.258 1 97.5 163 ILE B CA 1
ATOM 2723 C C . ILE B 1 163 ? -2.32 -1.323 14.953 1 97.5 163 ILE B C 1
ATOM 2725 O O . ILE B 1 163 ? -1.594 -0.896 15.852 1 97.5 163 ILE B O 1
ATOM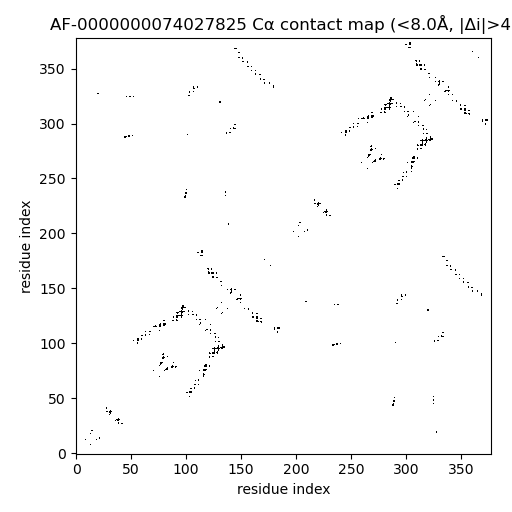 2729 N N . ILE B 1 164 ? -1.949 -1.318 13.703 1 96.44 164 ILE B N 1
ATOM 2730 C CA . ILE B 1 164 ? -0.622 -0.873 13.297 1 96.44 164 ILE B CA 1
ATOM 2731 C C . ILE B 1 164 ? -0.455 0.612 13.609 1 96.44 164 ILE B C 1
ATOM 2733 O O . ILE B 1 164 ? 0.595 1.034 14.102 1 96.44 164 ILE B O 1
ATOM 2737 N N . SER B 1 165 ? -1.509 1.374 13.281 1 96.75 165 SER B N 1
ATOM 2738 C CA . SER B 1 165 ? -1.484 2.797 13.602 1 96.75 165 SER B CA 1
ATOM 2739 C C . SER B 1 165 ? -1.263 3.023 15.094 1 96.75 165 SER B C 1
ATOM 2741 O O . SER B 1 165 ? -0.476 3.889 15.484 1 96.75 165 SER B O 1
ATOM 2743 N N . HIS B 1 166 ? -1.95 2.293 15.93 1 95.81 166 HIS B N 1
ATOM 2744 C CA . HIS B 1 166 ? -1.8 2.416 17.375 1 95.81 166 HIS B CA 1
ATOM 2745 C C . HIS B 1 166 ? -0.391 2.033 17.828 1 95.81 166 HIS B C 1
ATOM 2747 O O . HIS B 1 166 ? 0.209 2.717 18.656 1 95.81 166 HIS B O 1
ATOM 2753 N N . LEU B 1 167 ? 0.136 0.953 17.328 1 96.56 167 LEU B N 1
ATOM 2754 C CA . LEU B 1 167 ? 1.485 0.509 17.656 1 96.56 167 LEU B CA 1
ATOM 2755 C C . LEU B 1 167 ? 2.52 1.544 17.234 1 96.56 167 LEU B C 1
ATOM 2757 O O . LEU B 1 167 ? 3.457 1.84 17.969 1 96.56 167 LEU B O 1
ATOM 2761 N N . LEU B 1 168 ? 2.326 2.082 16.047 1 95.81 168 LEU B N 1
ATOM 2762 C CA . LEU B 1 168 ? 3.236 3.111 15.547 1 95.81 168 LEU B CA 1
ATOM 2763 C C . LEU B 1 168 ? 3.193 4.348 16.438 1 95.81 168 LEU B C 1
ATOM 2765 O O . LEU B 1 168 ? 4.238 4.898 16.797 1 95.81 168 LEU B O 1
ATOM 2769 N N . ASP B 1 169 ? 1.968 4.707 16.719 1 94.62 169 ASP B N 1
ATOM 2770 C CA . ASP B 1 169 ? 1.796 5.875 17.578 1 94.62 169 ASP B CA 1
ATOM 2771 C C . ASP B 1 169 ? 2.504 5.676 18.922 1 94.62 169 ASP B C 1
ATOM 2773 O O . ASP B 1 169 ? 3.07 6.621 19.484 1 94.62 169 ASP B O 1
ATOM 2777 N N . LYS B 1 170 ? 2.514 4.465 19.422 1 93.31 170 LYS B N 1
ATOM 2778 C CA . LYS B 1 170 ? 3.104 4.145 20.719 1 93.31 170 LYS B CA 1
ATOM 2779 C C . LYS B 1 170 ? 4.621 4.02 20.609 1 93.31 170 LYS B C 1
ATOM 2781 O O . LYS B 1 170 ? 5.344 4.418 21.531 1 93.31 170 LYS B O 1
ATOM 2786 N N . PHE B 1 171 ? 5.129 3.508 19.531 1 92.12 171 PHE B N 1
ATOM 2787 C CA . PHE B 1 171 ? 6.535 3.127 19.469 1 92.12 171 PHE B CA 1
ATOM 2788 C C . PHE B 1 171 ? 7.371 4.25 18.875 1 92.12 171 PHE B C 1
ATOM 2790 O O . PHE B 1 171 ? 8.594 4.266 19.016 1 92.12 171 PHE B O 1
ATOM 2797 N N . ILE B 1 172 ? 6.703 5.074 18.109 1 87.5 172 ILE B N 1
ATOM 2798 C CA . ILE B 1 172 ? 7.457 6.238 17.656 1 87.5 172 ILE B CA 1
ATOM 2799 C C . ILE B 1 172 ? 7.734 7.164 18.844 1 87.5 172 ILE B C 1
ATOM 2801 O O . ILE B 1 172 ? 6.805 7.617 19.516 1 87.5 172 ILE B O 1
ATOM 2805 N N . VAL B 1 173 ? 8.922 7.332 19.078 1 75.19 173 VAL B N 1
ATOM 2806 C CA . VAL B 1 173 ? 9.383 8.078 20.25 1 75.19 173 VAL B CA 1
ATOM 2807 C C . VAL B 1 173 ? 8.867 9.516 20.188 1 75.19 173 VAL B C 1
ATOM 2809 O O . VAL B 1 173 ? 8.797 10.109 19.109 1 75.19 173 VAL B O 1
ATOM 2812 N N . THR B 1 174 ? 8.562 9.938 21.297 1 79.44 174 THR B N 1
ATOM 2813 C CA . THR B 1 174 ? 7.996 11.273 21.422 1 79.44 174 THR B CA 1
ATOM 2814 C C . THR B 1 174 ? 8.93 12.312 20.812 1 79.44 174 THR B C 1
ATOM 2816 O O . THR B 1 174 ? 8.469 13.25 20.156 1 79.44 174 THR B O 1
ATOM 2819 N N . LYS B 1 175 ? 10.148 12.039 20.984 1 79.06 175 LYS B N 1
ATOM 2820 C CA . LYS B 1 175 ? 11.133 12.977 20.453 1 79.06 175 LYS B CA 1
ATOM 2821 C C . LYS B 1 175 ? 11.047 13.055 18.938 1 79.06 175 LYS B C 1
ATOM 2823 O O . LYS B 1 175 ? 11.172 14.133 18.359 1 79.06 175 LYS B O 1
ATOM 2828 N N . GLU B 1 176 ? 10.812 11.914 18.328 1 81.94 176 GLU B N 1
ATOM 2829 C CA . GLU B 1 176 ? 10.711 11.875 16.875 1 81.94 176 GLU B CA 1
ATOM 2830 C C . GLU B 1 176 ? 9.438 12.555 16.391 1 81.94 176 GLU B C 1
ATOM 2832 O O . GLU B 1 176 ? 9.453 13.266 15.383 1 81.94 176 GLU B O 1
ATOM 2837 N N . LYS B 1 177 ? 8.43 12.32 17.141 1 84.62 177 LYS B N 1
ATOM 2838 C CA . LYS B 1 177 ? 7.184 13.008 16.812 1 84.62 177 LYS B CA 1
ATOM 2839 C C . LYS B 1 177 ? 7.355 14.523 16.859 1 84.62 177 LYS B C 1
ATOM 2841 O O . LYS B 1 177 ? 6.949 15.234 15.945 1 84.62 177 LYS B O 1
ATOM 2846 N N . ASN B 1 178 ? 8.008 14.938 17.875 1 84.12 178 ASN B N 1
ATOM 2847 C CA . ASN B 1 178 ? 8.258 16.359 18.047 1 84.12 178 ASN B CA 1
ATOM 2848 C C . ASN B 1 178 ? 9.148 16.922 16.938 1 84.12 178 ASN B C 1
ATOM 2850 O O . ASN B 1 178 ? 8.938 18.031 16.469 1 84.12 178 ASN B O 1
ATOM 2854 N N . ASN B 1 179 ? 10.094 16.125 16.578 1 82.69 179 ASN B N 1
ATOM 2855 C CA . ASN B 1 179 ? 10.984 16.547 15.5 1 82.69 179 ASN B CA 1
ATOM 2856 C C . ASN B 1 179 ? 10.227 16.75 14.188 1 82.69 179 ASN B C 1
ATOM 2858 O O . ASN B 1 179 ? 10.484 17.703 13.461 1 82.69 179 ASN B O 1
ATOM 2862 N N . ILE B 1 180 ? 9.328 15.859 13.945 1 83 180 ILE B N 1
ATOM 2863 C CA . ILE B 1 180 ? 8.516 15.969 12.742 1 83 180 ILE B CA 1
ATOM 2864 C C . ILE B 1 180 ? 7.691 17.25 12.797 1 83 180 ILE B C 1
ATOM 2866 O O . ILE B 1 180 ? 7.691 18.047 11.844 1 83 180 ILE B O 1
ATOM 2870 N N . TYR B 1 181 ? 7.148 17.516 13.945 1 82.19 181 TYR B N 1
ATOM 2871 C CA . TYR B 1 181 ? 6.309 18.703 14.109 1 82.19 181 TYR B CA 1
ATOM 2872 C C . TYR B 1 181 ? 7.141 19.969 14.039 1 82.19 181 TYR B C 1
ATOM 2874 O O . TYR B 1 181 ? 6.707 20.969 13.461 1 82.19 181 TYR B O 1
ATOM 2882 N N . GLU B 1 182 ? 8.297 19.906 14.586 1 80.19 182 GLU B N 1
ATOM 2883 C CA . GLU B 1 182 ? 9.188 21.062 14.547 1 80.19 182 GLU B CA 1
ATOM 2884 C C . GLU B 1 182 ? 9.633 21.359 13.117 1 80.19 182 GLU B C 1
ATOM 2886 O O . GLU B 1 182 ? 9.742 22.531 12.734 1 80.19 182 GLU B O 1
ATOM 2891 N N . ASN B 1 183 ? 9.891 20.328 12.414 1 77.62 183 ASN B N 1
ATOM 2892 C CA . ASN B 1 183 ? 10.305 20.5 11.031 1 77.62 183 ASN B CA 1
ATOM 2893 C C . ASN B 1 183 ? 9.195 21.109 10.18 1 77.62 183 ASN B C 1
ATOM 2895 O O . ASN B 1 183 ? 9.461 21.891 9.266 1 77.62 183 ASN B O 1
ATOM 2899 N N . ILE B 1 184 ? 8.023 20.719 10.445 1 79.12 184 ILE B N 1
ATOM 2900 C CA . ILE B 1 184 ? 6.848 21.25 9.75 1 79.12 184 ILE B CA 1
ATOM 2901 C C . ILE B 1 184 ? 6.734 22.75 9.984 1 79.12 184 ILE B C 1
ATOM 2903 O O . ILE B 1 184 ? 6.418 23.5 9.062 1 79.12 184 ILE B O 1
ATOM 2907 N N . LYS B 1 185 ? 6.961 23.125 11.203 1 75.25 185 LYS B N 1
ATOM 2908 C CA . LYS B 1 185 ? 6.875 24.547 11.547 1 75.25 185 LYS B CA 1
ATOM 2909 C C . LYS B 1 185 ? 7.91 25.359 10.781 1 75.25 185 LYS B C 1
ATOM 2911 O O . LYS B 1 185 ? 7.664 26.531 10.445 1 75.25 185 LYS B O 1
ATOM 2916 N N . LYS B 1 186 ? 8.992 24.703 10.5 1 68.12 186 LYS B N 1
ATOM 2917 C CA . LYS B 1 186 ? 10.07 25.391 9.789 1 68.12 186 LYS B CA 1
ATOM 2918 C C . LYS B 1 186 ? 9.727 25.547 8.305 1 68.12 186 LYS B C 1
ATOM 2920 O O . LYS B 1 186 ? 10.32 26.391 7.613 1 68.12 186 LYS B O 1
ATOM 2925 N N . MET B 1 187 ? 8.898 24.656 7.84 1 60.94 187 MET B N 1
ATOM 2926 C CA . MET B 1 187 ? 8.477 24.75 6.445 1 60.94 187 MET B CA 1
ATOM 2927 C C . MET B 1 187 ? 7.668 26.031 6.211 1 60.94 187 MET B C 1
ATOM 2929 O O . MET B 1 187 ? 7.523 26.469 5.07 1 60.94 187 MET B O 1
ATOM 2933 N N . ASP B 1 188 ? 6.977 26.609 7.074 1 57.28 188 ASP B N 1
ATOM 2934 C CA . ASP B 1 188 ? 6.207 27.859 6.988 1 57.28 188 ASP B CA 1
ATOM 2935 C C . ASP B 1 188 ? 7.125 29.062 6.867 1 57.28 188 ASP B C 1
ATOM 2937 O O . ASP B 1 188 ? 6.684 30.156 6.5 1 57.28 188 ASP B O 1
ATOM 2941 N N . TYR B 1 189 ? 8.492 28.938 7.254 1 44.75 189 TYR B N 1
ATOM 2942 C CA . TYR B 1 189 ? 9.375 30.094 7.191 1 44.75 189 TYR B CA 1
ATOM 2943 C C . TYR B 1 189 ? 10.234 30.062 5.934 1 44.75 189 TYR B C 1
ATOM 2945 O O . TYR B 1 189 ? 10.562 28.984 5.434 1 44.75 189 TYR B O 1
#

Foldseek 3Di:
DPPPPPPPPDPVVVCVVCVVVVVVVVVLVVCCVVPVVVSVVVVVVVVVVVVLLVVVVVVLVVVLVVCLVVDALVNLCCQAAPPNPVSNQVVLLVLLQADDGDLSSLVSNLLSSVQSHGDQLSSQNNSLNVHQRHDVVLVVCCVPPNNVVSVVSVVVSSVVSSVVSVVCVVPVDPVNVVVSNVVSVVVVD/DPPPPPPPPPPVVVCVVCVVVVVVVVVLVVCCVVPVVVSVVVVVVVVVVVVLLVVVVVVLVVVLVVCLVVDALVNLCCQAAPPNPVSNQVVLLVLLQADDGDLSSLVSNLLSSVLSHGDQLSSQNNSLNVHQRHPVVLVVCCVPPNNVVSVVSVVVSSVVSSVVSVVCVVPVDPVNVVVSNVVSVVVVD

pLDDT: mean 80.6, std 16.34, range [30.11, 98.25]

Solvent-accessible surface area (backbone atoms only — not comparable to full-atom values): 19508 Å² total; per-residue (Å²): 133,82,78,78,66,75,74,70,75,51,70,65,55,49,43,62,69,36,38,65,58,48,48,52,50,47,52,45,48,51,40,26,70,76,34,52,70,61,17,53,51,50,51,50,38,52,49,50,42,48,49,52,49,61,66,48,48,58,62,40,52,56,48,42,56,48,46,59,70,71,48,51,43,68,57,33,33,59,47,26,10,82,81,20,59,67,58,9,48,52,49,21,34,50,54,14,14,66,50,57,76,60,63,72,50,46,52,62,46,43,50,51,43,45,70,30,39,30,22,68,49,28,45,40,26,17,47,44,21,39,38,72,50,19,53,70,56,47,54,49,36,24,72,68,62,30,57,69,51,36,50,51,49,49,64,52,44,54,60,48,34,51,50,50,20,52,51,45,57,68,65,49,47,66,67,56,54,48,49,48,54,54,51,49,60,53,66,80,102,133,81,78,76,67,73,72,69,74,51,67,65,54,48,42,63,70,35,38,65,58,48,47,52,52,46,53,44,49,51,41,26,71,76,36,52,71,62,17,54,51,50,49,48,39,51,49,50,42,49,49,52,49,60,66,47,48,59,61,41,51,55,47,43,56,49,46,60,69,70,50,51,43,67,59,33,32,59,47,26,10,83,81,20,61,68,57,10,46,52,48,21,34,49,53,14,15,65,51,55,76,59,62,73,49,46,50,63,48,43,51,50,42,46,70,28,41,30,23,66,48,29,48,41,26,18,47,44,21,38,38,73,48,19,53,72,56,46,55,49,38,25,72,67,63,30,57,69,52,36,51,51,50,49,62,52,42,53,59,49,34,52,50,49,18,52,50,45,58,68,67,50,47,66,67,56,53,48,48,48,53,51,52,50,60,52,65,79,103

Nearest PDB structures (foldseek):
  6fpd-assembly1_A-2  TM=1.850E-01  e=3.062E+00  Agaricus bisporus
  6fpd-assembly1_A-2  TM=1.848E-01  e=3.492E+00  Agaricus bisporus

Organism: NCBI:txid312168

Secondary structure (DSSP, 8-state):
----------HHHHHHHTHHHHHHHHHHHHHHHH-HHHHHHHHHHHHHHHHHHHHHHHHHHHHHHHHHHHS-HHHHHHHHSTT-HHHHHHHHHHHHHH--S-GGGHHHHHHHHHHTT--HHHHHHHHHHHHH--HHHHHHHHHHH-HHHHHHHHHHHHHHHHHHHHHHHHHS-HHHHHHHHHHHHHHT-/----------HHHHHHHTHHHHHHHHHHHHHHHH-HHHHHHHHHHHHHHHHHHHHHHHHHHHHHHHHHHHS-HHHHHHHHSTT-HHHHHHHHHHHHHH--S-GGGHHHHHHHHHHTT--HHHHHHHHHHHHH--HHHHHHHHHHH-HHHHHHHHHHHHHHHHHHHHHHHHHS-HHHHHHHHHHHHHHT-

Radius of gyration: 22.15 Å; Cα contacts (8 Å, |Δi|>4): 412; chains: 2; bounding box: 57×68×59 Å

InterPro domains:
  IPR005524 Predicted permease DUF318 [PF03773] (55-179)

Sequence (378 aa):
MKNFSAKNPSMKTLLKRYRFFTITLVALGILTAIDQKLGIEAIGVVGFSFREMAMVIPPVFILLGLLDVWVPKETMVRYMGEDSGIKGIVLAFLLGSAAAGPLYGAFPIALILMKKGAKFSNILIFIGAWSTTKIPMFLFEMTALGSDFAITRLLINIPGIMIISHLLDKFIVTKEKNNIYENIKKMDYMKNFSAKNPSMKTLLKRYRFFTITLVALGILTAIDQKLGIEAIGVVGFSFREMAMVIPPVFILLGLLDVWVPKETMVRYMGEDSGIKGIVLAFLLGSAAAGPLYGAFPIALILMKKGAKFSNILIFIGAWSTTKIPMFLFEMTALGSDFAITRLLINIPGIMIISHLLDKFIVTKEKNNIYENIKKMDY